Protein 1V9Y (pdb70)

CATH classification: 3.30.450.20

Nearest PDB structures (foldseek):
  1v9y-assembly1_B  TM=1.007E+00  e=3.246E-20  Escherichia coli K-12
  1vb6-assembly1_A  TM=1.004E+00  e=1.257E-19  Escherichia coli K-12
  1vb6-assembly1_B  TM=1.004E+00  e=3.165E-19  Escherichia coli K-12
  9bkv-assembly1_A  TM=9.616E-01  e=5.369E-18  Escherichia coli
  9ce0-assembly1_B  TM=9.751E-01  e=7.121E-17  Escherichia coli

Sequence (206 aa):
GIFFPALEQNMMGAVLINENDEVMFFNPAAEKLWGYKREEVIGNNIDMLIPRDLRPAHPEYIRHNRERELQLEKKDGSKIWTRFALSKVSAEGKVYYLALVRDGIFFPALEQNMMGAVLINENDEVMFFNPAAEKLWGYKREEVIGNNIDMLIPRDLRPAHPEYIRHNRERELQLEKKDGSKIWTRFALSKVSAEGKVYYLALVRD

B-factor: mean 23.41, std 14.02, range [4.69, 98.41]

Structure (mmCIF, N/CA/C/O backbone):
data_1V9Y
#
_entry.id   1V9Y
#
_cell.length_a   44.740
_cell.length_b   69.780
_cell.length_c   82.540
_cell.angle_alpha   90.00
_cell.angle_beta   90.00
_cell.angle_gamma   90.00
#
_symmetry.space_group_name_H-M   'P 21 21 21'
#
loop_
_entity.id
_entity.type
_entity.pdbx_description
1 polymer 'Heme pas sensor protein'
2 non-polymer 'PROTOPORPHYRIN IX CONTAINING FE'
3 water water
#
loop_
_atom_site.group_PDB
_atom_site.id
_atom_site.type_symbol
_atom_site.label_atom_id
_atom_site.label_alt_id
_atom_site.label_comp_id
_atom_site.label_asym_id
_atom_site.label_entity_id
_atom_site.label_seq_id
_atom_site.pdbx_PDB_ins_code
_atom_site.Cartn_x
_atom_site.Cartn_y
_atom_site.Cartn_z
_atom_site.occupancy
_atom_site.B_iso_or_equiv
_atom_site.auth_seq_id
_atom_site.auth_comp_id
_atom_site.auth_asym_id
_atom_site.auth_atom_id
_atom_site.pdbx_PDB_model_num
ATOM 1 N N . GLY A 1 40 ? 11.611 9.413 -9.716 1.00 50.26 20 GLY A N 1
ATOM 2 C CA . GLY A 1 40 ? 12.377 8.619 -10.675 1.00 28.98 20 GLY A CA 1
ATOM 3 C C . GLY A 1 40 ? 12.979 7.334 -10.136 1.00 25.84 20 GLY A C 1
ATOM 4 O O . GLY A 1 40 ? 13.877 6.741 -10.785 1.00 27.30 20 GLY A O 1
ATOM 5 N N . ILE A 1 41 ? 12.517 6.867 -8.940 1.00 20.54 21 ILE A N 1
ATOM 6 C CA . ILE A 1 41 ? 13.145 5.686 -8.386 1.00 18.05 21 ILE A CA 1
ATOM 7 C C . ILE A 1 41 ? 12.314 4.423 -8.547 1.00 14.49 21 ILE A C 1
ATOM 8 O O . ILE A 1 41 ? 12.796 3.308 -8.308 1.00 16.78 21 ILE A O 1
ATOM 13 N N . PHE A 1 42 ? 11.037 4.582 -8.980 1.00 15.49 22 PHE A N 1
ATOM 14 C CA . PHE A 1 42 ? 10.166 3.403 -9.125 1.00 14.54 22 PHE A CA 1
ATOM 15 C C . PHE A 1 42 ? 10.658 2.485 -10.236 1.00 14.26 22 PHE A C 1
ATOM 16 O O . PHE A 1 42 ? 10.660 1.238 -10.061 1.00 14.76 22 PHE A O 1
ATOM 24 N N . PHE A 1 43 ? 11.052 3.033 -11.381 1.00 14.25 23 PHE A N 1
ATOM 25 C CA . PHE A 1 43 ? 11.553 2.137 -12.445 1.00 13.09 23 PHE A CA 1
ATOM 26 C C . PHE A 1 43 ? 12.825 1.463 -11.978 1.00 12.43 23 PHE A C 1
ATOM 27 O O . PHE A 1 43 ? 12.895 0.235 -12.084 1.00 12.79 23 PHE A O 1
ATOM 35 N N . PRO A 1 44 ? 13.852 2.136 -11.492 1.00 14.16 24 PRO A N 1
ATOM 36 C CA . PRO A 1 44 ? 15.046 1.410 -11.024 1.00 13.98 24 PRO A CA 1
ATOM 37 C C . PRO A 1 44 ? 14.719 0.382 -9.978 1.00 12.34 24 PRO A C 1
ATOM 38 O O . PRO A 1 44 ? 15.359 -0.687 -9.996 1.00 13.89 24 PRO A O 1
ATOM 42 N N . ALA A 1 45 ? 13.769 0.610 -9.070 1.00 13.72 25 ALA A N 1
ATOM 43 C CA . ALA A 1 45 ? 13.479 -0.350 -8.016 1.00 12.98 25 ALA A CA 1
ATOM 44 C C . ALA A 1 45 ? 12.924 -1.660 -8.583 1.00 13.08 25 ALA A C 1
ATOM 45 O O . ALA A 1 45 ? 13.128 -2.708 -7.941 1.00 15.24 25 ALA A O 1
ATOM 47 N N . LEU A 1 46 ? 12.209 -1.595 -9.699 1.00 13.05 26 LEU A N 1
ATOM 48 C CA . LEU A 1 46 ? 11.754 -2.811 -10.361 1.00 12.38 26 LEU A CA 1
ATOM 49 C C . LEU A 1 46 ? 12.791 -3.355 -11.333 1.00 12.91 26 LEU A C 1
ATOM 50 O O . LEU A 1 46 ? 13.019 -4.592 -11.379 1.00 14.26 26 LEU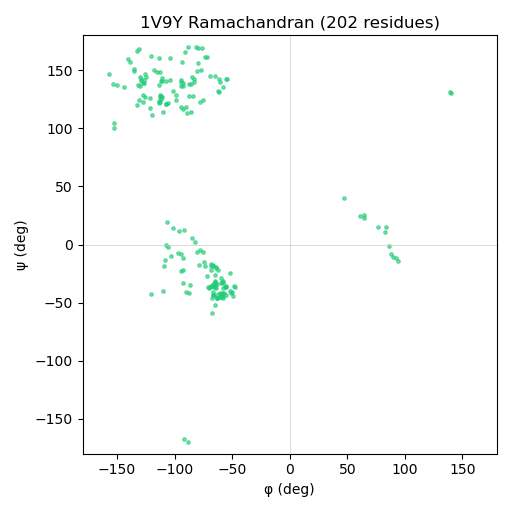 A O 1
ATOM 55 N N . GLU A 1 47 ? 13.443 -2.490 -12.091 1.00 12.49 27 GLU A N 1
ATOM 56 C CA . GLU A 1 47 ? 14.474 -2.924 -13.059 1.00 12.59 27 GLU A CA 1
ATOM 57 C C . GLU A 1 47 ? 15.602 -3.706 -12.384 1.00 13.13 27 GLU A C 1
ATOM 58 O O . GLU A 1 47 ? 16.087 -4.709 -12.928 1.00 15.34 27 GLU A O 1
ATOM 64 N N . GLN A 1 48 ? 16.039 -3.213 -11.220 1.00 12.68 28 GLN A N 1
ATOM 65 C CA . GLN A 1 48 ? 17.162 -3.789 -10.509 1.00 13.28 28 GLN A CA 1
ATOM 66 C C . GLN A 1 48 ? 16.717 -4.766 -9.437 1.00 13.19 28 GLN A C 1
ATOM 67 O O . GLN A 1 48 ? 17.549 -5.207 -8.608 1.00 16.10 28 GLN A O 1
ATOM 73 N N . ASN A 1 49 ? 15.415 -5.118 -9.478 1.00 12.75 29 ASN A N 1
ATOM 74 C CA . ASN A 1 49 ? 14.918 -6.027 -8.420 1.00 12.92 29 ASN A CA 1
ATOM 75 C C . ASN A 1 49 ? 15.559 -7.394 -8.479 1.00 13.55 29 ASN A C 1
ATOM 76 O O . ASN A 1 49 ? 15.799 -7.939 -9.560 1.00 13.81 29 ASN A O 1
ATOM 81 N N . MET A 1 50 ? 15.798 -8.021 -7.316 1.00 13.97 30 MET A N 1
ATOM 82 C CA . MET A 1 50 ? 16.294 -9.394 -7.345 1.00 14.75 30 MET A CA 1
ATOM 83 C C . MET A 1 50 ? 15.158 -10.358 -7.745 1.00 14.23 30 MET A C 1
ATOM 84 O O . MET A 1 50 ? 15.464 -11.470 -8.195 1.00 16.31 30 MET A O 1
ATOM 89 N N . MET A 1 51 ? 13.881 -9.955 -7.638 1.00 13.70 31 MET A N 1
ATOM 90 C CA . MET A 1 51 ? 12.811 -10.793 -8.158 1.00 13.56 31 MET A CA 1
ATOM 91 C C . MET A 1 51 ? 12.601 -10.525 -9.640 1.00 13.45 31 MET A C 1
ATOM 92 O O . MET A 1 51 ? 12.693 -9.394 -10.102 1.00 12.71 31 MET A O 1
ATOM 97 N N . GLY A 1 52 ? 12.270 -11.587 -10.368 1.00 12.08 32 GLY A N 1
ATOM 98 C CA . GLY A 1 52 ? 11.766 -11.426 -11.729 1.00 12.50 32 GLY A CA 1
ATOM 99 C C . GLY A 1 52 ? 10.526 -10.561 -11.725 1.00 11.89 32 GLY A C 1
ATOM 100 O O . GLY A 1 52 ? 9.666 -10.770 -10.844 1.00 14.38 32 GLY A O 1
ATOM 101 N N . ALA A 1 53 ? 10.393 -9.606 -12.644 1.00 11.78 33 ALA A N 1
ATOM 102 C CA . ALA A 1 53 ? 9.197 -8.770 -12.719 1.00 12.34 33 ALA A CA 1
ATOM 103 C C . ALA A 1 53 ? 8.675 -8.834 -14.145 1.00 12.84 33 ALA A C 1
ATOM 104 O O . ALA A 1 53 ? 9.466 -8.555 -15.097 1.00 13.06 33 ALA A O 1
ATOM 106 N N . VAL A 1 54 ? 7.400 -9.132 -14.286 1.00 11.57 34 VAL A N 1
ATOM 107 C CA . VAL A 1 54 ? 6.719 -9.226 -15.582 1.00 12.00 34 VAL A CA 1
ATOM 108 C C . VAL A 1 54 ? 5.428 -8.453 -15.484 1.00 12.11 34 VAL A C 1
ATOM 109 O O . VAL A 1 54 ? 4.573 -8.758 -14.646 1.00 13.60 34 VAL A O 1
ATOM 113 N N . LEU A 1 55 ? 5.284 -7.439 -16.325 1.00 12.30 35 LEU A N 1
ATOM 114 C CA . LEU A 1 55 ? 4.047 -6.636 -16.352 1.00 12.60 35 LEU A CA 1
ATOM 115 C C . LEU A 1 55 ? 3.309 -6.919 -17.657 1.00 11.91 35 LEU A C 1
ATOM 116 O O . LEU A 1 55 ? 3.944 -6.785 -18.719 1.00 13.56 35 LEU A O 1
ATOM 121 N N . ILE A 1 56 ? 2.047 -7.285 -17.583 1.00 12.46 36 ILE A N 1
ATOM 122 C CA . ILE A 1 56 ? 1.275 -7.431 -18.810 1.00 12.78 36 ILE A CA 1
ATOM 123 C C . ILE A 1 56 ? 0.199 -6.344 -18.850 1.00 13.69 36 ILE A C 1
ATOM 124 O O . ILE A 1 56 ? -0.326 -5.923 -17.793 1.00 13.45 36 ILE A O 1
ATOM 129 N N . ASN A 1 57 ? -0.108 -5.924 -20.072 1.00 13.28 37 ASN A N 1
ATOM 130 C CA . ASN A 1 57 ? -1.099 -4.868 -20.282 1.00 14.48 37 ASN A CA 1
ATOM 131 C C . ASN A 1 57 ? -2.516 -5.439 -20.411 1.00 13.61 37 ASN A C 1
ATOM 132 O O . ASN A 1 57 ? -2.741 -6.651 -20.159 1.00 14.23 37 ASN A O 1
ATOM 137 N N . GLU A 1 58 ? -3.465 -4.595 -20.808 1.00 14.60 38 GLU A N 1
ATOM 138 C CA . GLU A 1 58 ? -4.878 -4.972 -20.877 1.00 15.13 38 GLU A CA 1
ATOM 139 C C . GLU A 1 58 ? -5.130 -6.016 -21.945 1.00 15.43 38 GLU A C 1
ATOM 140 O O . GLU A 1 58 ? -6.205 -6.676 -21.898 1.00 17.70 38 GLU A O 1
ATOM 146 N N . ASN A 1 59 ? -4.234 -6.201 -22.891 1.00 14.93 39 ASN A N 1
ATOM 147 C CA . ASN A 1 59 ? -4.411 -7.235 -23.948 1.00 15.69 39 ASN A CA 1
ATOM 148 C C . ASN A 1 59 ? -3.472 -8.404 -23.703 1.00 14.13 39 ASN A C 1
ATOM 149 O O . ASN A 1 59 ? -3.196 -9.182 -24.616 1.00 16.12 39 ASN A O 1
ATOM 154 N N . ASP A 1 60 ? -2.984 -8.525 -22.476 1.00 13.40 40 ASP A N 1
ATOM 155 C CA . ASP A 1 60 ? -2.118 -9.633 -22.051 1.00 14.17 40 ASP A CA 1
ATOM 156 C C . ASP A 1 60 ? -0.779 -9.635 -22.773 1.00 13.06 40 ASP A C 1
ATOM 157 O O . ASP A 1 60 ? -0.151 -10.668 -22.868 1.00 16.32 40 ASP A O 1
ATOM 162 N N . GLU A 1 61 ? -0.326 -8.470 -23.245 1.00 14.13 41 GLU A N 1
ATOM 163 C CA . GLU A 1 61 ? 0.988 -8.349 -23.871 1.00 14.76 41 GLU A CA 1
ATOM 164 C C . GLU A 1 61 ? 2.014 -7.905 -22.829 1.00 12.88 41 GLU A C 1
ATOM 165 O O . GLU A 1 61 ? 1.723 -7.074 -21.934 1.00 14.80 41 GLU A O 1
ATOM 171 N N . VAL A 1 62 ? 3.220 -8.461 -22.935 1.00 13.57 42 VAL A N 1
ATOM 172 C CA . VAL A 1 62 ? 4.252 -8.100 -21.939 1.00 13.44 42 VAL A CA 1
ATOM 173 C C . VAL A 1 62 ? 4.807 -6.706 -22.229 1.00 13.04 42 VAL A C 1
ATOM 174 O O . VAL A 1 62 ? 5.284 -6.432 -23.340 1.00 14.56 42 VAL A O 1
ATOM 178 N N . MET A 1 63 ? 4.734 -5.832 -21.217 1.00 12.51 43 MET A N 1
ATOM 179 C CA . MET A 1 63 ? 5.127 -4.447 -21.395 1.00 13.43 43 MET A CA 1
ATOM 180 C C . MET A 1 63 ? 6.428 -4.182 -20.644 1.00 13.71 43 MET A C 1
ATOM 181 O O . MET A 1 63 ? 7.116 -3.186 -20.942 1.00 14.04 43 MET A O 1
ATOM 186 N N . PHE A 1 64 ? 6.770 -5.042 -19.689 1.00 12.73 44 PHE A N 1
ATOM 187 C CA . PHE A 1 64 ? 8.002 -4.856 -18.904 1.00 12.45 44 PHE A CA 1
ATOM 188 C C . PHE A 1 64 ? 8.499 -6.246 -18.489 1.00 12.07 44 PHE A C 1
ATOM 189 O O . PHE A 1 64 ? 7.671 -7.093 -18.092 1.00 12.88 44 PHE A O 1
ATOM 197 N N . PHE A 1 65 ? 9.796 -6.516 -18.579 1.00 12.05 45 PHE A N 1
ATOM 198 C CA . PHE A 1 65 ? 10.380 -7.837 -18.323 1.00 11.59 45 PHE A CA 1
ATOM 199 C C . PHE A 1 65 ? 11.804 -7.589 -17.859 1.00 12.59 45 PHE A C 1
ATOM 200 O O . PHE A 1 65 ? 12.627 -7.185 -18.689 1.00 14.13 45 PHE A O 1
ATOM 208 N N . ASN A 1 66 ? 12.122 -7.719 -16.558 1.00 11.81 46 ASN A N 1
ATOM 209 C CA . ASN A 1 66 ? 13.400 -7.216 -16.066 1.00 11.84 46 ASN A CA 1
ATOM 210 C C . ASN A 1 66 ? 14.520 -8.255 -16.180 1.00 11.70 46 ASN A C 1
ATOM 211 O O . ASN A 1 66 ? 14.269 -9.414 -16.584 1.00 12.66 46 ASN A O 1
ATOM 216 N N . PRO A 1 67 ? 15.782 -7.867 -15.952 1.00 12.55 47 PRO A N 1
ATOM 217 C CA . PRO A 1 67 ? 16.860 -8.868 -16.072 1.00 13.09 47 PRO A CA 1
ATOM 218 C C . PRO A 1 67 ? 16.700 -10.068 -15.162 1.00 13.15 47 PRO A C 1
ATOM 219 O O . PRO A 1 67 ? 17.114 -11.166 -15.567 1.00 13.91 47 PRO A O 1
ATOM 223 N N . ALA A 1 68 ? 16.092 -9.941 -13.964 1.00 12.30 48 ALA A N 1
ATOM 224 C CA . ALA A 1 68 ? 15.899 -11.157 -13.166 1.00 13.57 48 ALA A CA 1
ATOM 225 C C . ALA A 1 68 ? 14.944 -12.097 -13.896 1.00 12.93 48 ALA A C 1
ATOM 226 O O . ALA A 1 68 ? 15.114 -13.326 -13.834 1.00 14.17 48 ALA A O 1
ATOM 228 N N . ALA A 1 69 ? 13.934 -11.557 -14.583 1.00 11.79 49 ALA A N 1
ATOM 229 C CA . ALA A 1 69 ? 12.998 -12.403 -15.339 1.00 11.94 49 ALA A CA 1
ATOM 230 C C . ALA A 1 69 ? 13.697 -13.064 -16.518 1.00 11.44 49 ALA A C 1
ATOM 231 O O . ALA A 1 69 ? 13.411 -14.228 -16.858 1.00 13.43 49 ALA A O 1
ATOM 233 N N . GLU A 1 70 ? 14.632 -12.349 -17.145 1.00 13.03 50 GLU A N 1
ATOM 234 C CA . GLU A 1 70 ? 15.408 -12.951 -18.240 1.00 13.22 50 GLU A CA 1
ATOM 235 C C . GLU A 1 70 ? 16.135 -14.198 -17.699 1.00 13.24 50 GLU A C 1
ATOM 236 O O . GLU A 1 70 ? 16.198 -15.234 -18.392 1.00 16.25 50 GLU A O 1
ATOM 242 N N . LYS A 1 71 ? 16.699 -14.101 -16.499 1.00 14.08 51 LYS A N 1
ATOM 243 C CA . LYS A 1 71 ? 17.444 -15.264 -15.983 1.00 15.16 51 LYS A CA 1
ATOM 244 C C . LYS A 1 71 ? 16.527 -16.429 -15.612 1.00 14.15 51 LYS A C 1
ATOM 245 O O . LYS A 1 71 ? 16.865 -17.598 -15.824 1.00 16.39 51 LYS A O 1
ATOM 251 N N . LEU A 1 72 ? 15.368 -16.126 -15.061 1.00 13.64 52 LEU A N 1
ATOM 252 C CA . LEU A 1 72 ? 14.415 -17.189 -14.698 1.00 14.34 52 LEU A CA 1
ATOM 253 C C . LEU A 1 72 ? 13.888 -17.904 -15.937 1.00 13.73 52 LEU A C 1
ATOM 254 O O . LEU A 1 72 ? 13.792 -19.161 -15.952 1.00 16.07 52 LEU A O 1
ATOM 259 N N . TRP A 1 73 ? 13.529 -17.191 -16.995 1.00 14.38 53 TRP A N 1
ATOM 260 C CA . TRP A 1 73 ? 12.863 -17.839 -18.136 1.00 14.13 53 TRP A CA 1
ATOM 261 C C . TRP A 1 73 ? 13.836 -18.241 -19.238 1.00 15.30 53 TRP A C 1
ATOM 262 O O . TRP A 1 73 ? 13.471 -19.119 -20.054 1.00 16.71 53 TRP A O 1
ATOM 273 N N . GLY A 1 74 ? 15.004 -17.616 -19.330 1.00 14.93 54 GLY A N 1
ATOM 274 C CA . GLY A 1 74 ? 15.907 -17.933 -20.453 1.00 16.51 54 GLY A CA 1
ATOM 275 C C . GLY A 1 74 ? 15.581 -17.187 -21.725 1.00 14.61 54 GLY A C 1
ATOM 276 O O . GLY A 1 74 ? 16.128 -17.536 -22.778 1.00 18.11 54 GLY A O 1
ATOM 277 N N . TYR A 1 75 ? 14.700 -16.188 -21.651 1.00 15.09 55 TYR A N 1
ATOM 278 C CA . TYR A 1 75 ? 14.461 -15.271 -22.766 1.00 15.38 55 TYR A CA 1
ATOM 279 C C . TYR A 1 75 ? 15.135 -13.933 -22.505 1.00 15.66 55 TYR A C 1
ATOM 280 O O . TYR A 1 75 ? 15.125 -13.492 -21.334 1.00 16.50 55 TYR A O 1
ATOM 289 N N . LYS A 1 76 ? 15.722 -13.287 -23.504 1.00 15.03 56 LYS A N 1
ATOM 290 C CA . LYS A 1 76 ? 16.103 -11.891 -23.337 1.00 14.70 56 LYS A CA 1
ATOM 291 C C . LYS A 1 76 ? 14.843 -11.056 -23.463 1.00 13.51 56 LYS A C 1
ATOM 292 O O . LYS A 1 76 ? 13.892 -11.444 -24.154 1.00 13.83 56 LYS A O 1
ATOM 298 N N . ARG A 1 77 ? 14.797 -9.907 -22.787 1.00 14.42 57 ARG A N 1
ATOM 299 C CA . ARG A 1 77 ? 13.550 -9.128 -22.781 1.00 12.89 57 ARG A CA 1
ATOM 300 C C . ARG A 1 77 ? 13.119 -8.742 -24.185 1.00 13.49 57 ARG A C 1
ATOM 301 O O . ARG A 1 77 ? 11.913 -8.620 -24.445 1.00 13.80 57 ARG A O 1
ATOM 309 N N . GLU A 1 78 ? 14.032 -8.504 -25.115 1.00 13.20 58 GLU A N 1
ATOM 310 C CA . GLU A 1 78 ? 13.700 -8.124 -26.494 1.00 14.74 58 GLU A CA 1
ATOM 311 C C . GLU A 1 78 ? 12.866 -9.218 -27.158 1.00 14.66 58 GLU A C 1
ATOM 312 O O . GLU A 1 78 ? 12.090 -8.913 -28.060 1.00 14.89 58 GLU A O 1
ATOM 318 N N . GLU A 1 79 ? 13.020 -10.485 -26.764 1.00 13.28 59 GLU A N 1
ATOM 319 C CA . GLU A 1 79 ? 12.196 -11.566 -27.330 1.00 14.07 59 GLU A CA 1
ATOM 320 C C . GLU A 1 79 ? 10.785 -11.560 -26.805 1.00 13.89 59 GLU A C 1
ATOM 321 O O . GLU A 1 79 ? 9.924 -12.259 -27.335 1.00 16.98 59 GLU A O 1
ATOM 327 N N . VAL A 1 80 ? 10.513 -10.835 -25.710 1.00 13.27 60 VAL A N 1
ATOM 328 C CA . VAL A 1 80 ? 9.269 -10.949 -24.950 1.00 12.77 60 VAL A CA 1
ATOM 329 C C . VAL A 1 80 ? 8.398 -9.715 -25.103 1.00 12.64 60 VAL A C 1
ATOM 330 O O . VAL A 1 80 ? 7.171 -9.828 -25.233 1.00 13.27 60 VAL A O 1
ATOM 334 N N . ILE A 1 81 ? 9.018 -8.525 -25.105 1.00 12.72 61 ILE A N 1
ATOM 335 C CA . ILE A 1 81 ? 8.215 -7.283 -25.025 1.00 12.77 61 ILE A CA 1
ATOM 336 C C . ILE A 1 81 ? 7.277 -7.181 -26.223 1.00 12.93 61 ILE A C 1
ATOM 337 O O . ILE A 1 81 ? 7.673 -7.338 -27.403 1.00 14.03 61 ILE A O 1
ATOM 342 N N . GLY A 1 82 ? 6.008 -6.897 -25.955 1.00 13.61 62 GLY A N 1
ATOM 343 C CA . GLY A 1 82 ? 5.030 -6.675 -27.007 1.00 15.06 62 GLY A CA 1
ATOM 344 C C . GLY A 1 82 ? 4.346 -7.958 -27.415 1.00 14.77 62 GLY A C 1
ATOM 345 O O . GLY A 1 82 ? 3.372 -7.894 -28.199 1.00 16.44 62 GLY A O 1
ATOM 346 N N . ASN A 1 83 ? 4.815 -9.137 -26.979 1.00 14.19 63 ASN A N 1
ATOM 347 C CA . ASN A 1 83 ? 4.191 -10.403 -27.310 1.00 13.29 63 ASN A CA 1
ATOM 348 C C . ASN A 1 83 ? 3.202 -10.811 -26.231 1.00 13.37 63 ASN A C 1
ATOM 349 O O . ASN A 1 83 ? 3.280 -10.411 -25.061 1.00 13.68 63 ASN A O 1
ATOM 354 N N . ASN A 1 84 ? 2.267 -11.653 -26.613 1.00 15.34 64 ASN A N 1
ATOM 355 C CA . ASN A 1 84 ? 1.277 -12.224 -25.727 1.00 14.70 64 ASN A CA 1
ATOM 356 C C . ASN A 1 84 ? 1.964 -13.052 -24.646 1.00 15.02 64 ASN A C 1
ATOM 357 O O . ASN A 1 84 ? 2.948 -13.737 -24.918 1.00 17.48 64 ASN A O 1
ATOM 362 N N . ILE A 1 85 ? 1.401 -12.982 -23.431 1.00 14.91 65 ILE A N 1
ATOM 363 C CA . ILE A 1 85 ? 1.888 -13.737 -22.270 1.00 13.54 65 ILE A CA 1
ATOM 364 C C . ILE A 1 85 ? 2.047 -15.231 -22.536 1.00 14.90 65 ILE A C 1
ATOM 365 O O . ILE A 1 85 ? 2.843 -15.884 -21.824 1.00 14.85 65 ILE A O 1
ATOM 370 N N . ASP A 1 86 ? 1.301 -15.756 -23.510 1.00 15.55 66 ASP A N 1
ATOM 371 C CA . ASP A 1 86 ? 1.362 -17.193 -23.811 1.00 16.03 66 ASP A CA 1
ATOM 372 C C . ASP A 1 86 ? 2.785 -17.699 -23.925 1.00 15.40 66 ASP A C 1
ATOM 373 O O . ASP A 1 86 ? 3.064 -18.859 -23.497 1.00 15.00 66 ASP A O 1
ATOM 378 N N . MET A 1 87 ? 3.721 -16.911 -24.472 1.00 15.20 67 MET A N 1
ATOM 379 C CA . MET A 1 87 ? 5.083 -17.453 -24.659 1.00 15.17 67 MET A CA 1
ATOM 380 C C . MET A 1 87 ? 5.798 -17.697 -23.325 1.00 14.03 67 MET A C 1
ATOM 381 O O . MET A 1 87 ? 6.778 -18.440 -23.336 1.00 17.21 67 MET A O 1
ATOM 386 N N . LEU A 1 88 ? 5.314 -17.120 -22.229 1.00 12.65 68 LEU A N 1
ATOM 387 C CA . LEU A 1 88 ? 5.871 -17.319 -20.901 1.00 12.72 68 LEU A CA 1
ATOM 388 C C . LEU A 1 88 ? 5.196 -18.427 -20.088 1.00 12.12 68 LEU A C 1
ATOM 389 O O . LEU A 1 88 ? 5.660 -18.769 -18.992 1.00 14.61 68 LEU A O 1
ATOM 394 N N . ILE A 1 89 ? 4.105 -18.955 -20.585 1.00 13.78 69 ILE A N 1
ATOM 395 C CA . ILE A 1 89 ? 3.272 -19.926 -19.905 1.00 14.87 69 ILE A CA 1
ATOM 396 C C . ILE A 1 89 ? 3.764 -21.327 -20.320 1.00 13.99 69 ILE A C 1
ATOM 397 O O . ILE A 1 89 ? 4.053 -21.529 -21.514 1.00 15.47 69 ILE A O 1
ATOM 402 N N . PRO A 1 90 ? 3.883 -22.250 -19.390 1.00 15.03 70 PRO A N 1
ATOM 403 C CA . PRO A 1 90 ? 4.309 -23.622 -19.805 1.00 15.59 70 PRO A CA 1
ATOM 404 C C . PRO A 1 90 ? 3.386 -24.147 -20.905 1.00 15.76 70 PRO A C 1
ATOM 405 O O . PRO A 1 90 ? 2.177 -23.825 -20.885 1.00 15.94 70 PRO A O 1
ATOM 409 N N . ARG A 1 91 ? 3.954 -24.862 -21.865 1.00 16.12 71 ARG A N 1
ATOM 410 C CA . ARG A 1 91 ? 3.144 -25.348 -22.980 1.00 16.39 71 ARG A CA 1
ATOM 411 C C . ARG A 1 91 ? 1.873 -26.061 -22.509 1.00 17.18 71 ARG A C 1
ATOM 412 O O . ARG A 1 91 ? 0.766 -25.892 -23.050 1.00 18.81 71 ARG A O 1
ATOM 420 N N . ASP A 1 92 ? 1.975 -26.867 -21.449 1.00 16.06 72 ASP A N 1
ATOM 421 C CA . ASP A 1 92 ? 0.803 -27.629 -20.994 1.00 17.30 72 ASP A CA 1
ATOM 422 C C . ASP A 1 92 ? -0.195 -26.793 -20.209 1.00 16.75 72 ASP A C 1
ATOM 423 O O . ASP A 1 92 ? -1.273 -27.340 -19.889 1.00 19.31 72 ASP A O 1
ATOM 428 N N . LEU A 1 93 ? 0.076 -25.528 -19.912 1.00 16.42 73 LEU A N 1
ATOM 429 C CA . LEU A 1 93 ? -0.933 -24.669 -19.293 1.00 17.72 73 LEU A CA 1
ATOM 430 C C . LEU A 1 93 ? -1.475 -23.641 -20.285 1.00 16.64 73 LEU A C 1
ATOM 431 O O . LEU A 1 93 ? -2.335 -22.821 -19.931 1.00 17.40 73 LEU A O 1
ATOM 436 N N . ARG A 1 94 ? -0.984 -23.635 -21.520 1.00 18.79 74 ARG A N 1
ATOM 437 C CA . ARG A 1 94 ? -1.489 -22.643 -22.481 1.00 20.33 74 ARG A CA 1
ATOM 438 C C . ARG A 1 94 ? -2.965 -22.846 -22.760 1.00 17.15 74 ARG A C 1
ATOM 439 O O . ARG A 1 94 ? -3.634 -21.793 -22.951 1.00 20.43 74 ARG A O 1
ATOM 447 N N . PRO A 1 95 ? -3.557 -24.031 -22.778 1.00 19.01 75 PRO A N 1
ATOM 448 C CA . PRO A 1 95 ? -5.022 -24.102 -22.893 1.00 21.10 75 PRO A CA 1
ATOM 449 C C . PRO A 1 95 ? -5.774 -23.424 -21.762 1.00 19.02 75 PRO A C 1
ATOM 450 O O . PRO A 1 95 ? -6.719 -22.660 -22.013 1.00 22.71 75 PRO A O 1
ATOM 454 N N . ALA A 1 96 ? -5.412 -23.604 -20.503 1.00 18.13 76 ALA A N 1
ATOM 455 C CA . ALA A 1 96 ? -6.189 -23.145 -19.355 1.00 18.35 76 ALA A CA 1
ATOM 456 C C . ALA A 1 96 ? -5.877 -21.699 -18.954 1.00 17.00 76 ALA A C 1
ATOM 457 O O . ALA A 1 96 ? -6.783 -20.975 -18.484 1.00 17.18 76 ALA A O 1
ATOM 459 N N . HIS A 1 97 ? -4.605 -21.286 -19.103 1.00 14.38 77 HIS A N 1
ATOM 460 C CA . HIS A 1 97 ? -4.250 -19.997 -18.502 1.00 14.40 77 HIS A CA 1
ATOM 461 C C . HIS A 1 97 ? -5.062 -18.813 -19.014 1.00 13.80 77 HIS A C 1
ATOM 462 O O . HIS A 1 97 ? -5.460 -17.971 -18.177 1.00 14.72 77 HIS A O 1
ATOM 469 N N . PRO A 1 98 ? -5.354 -18.691 -20.292 1.00 15.56 78 PRO A N 1
ATOM 470 C CA . PRO A 1 98 ? -6.169 -17.551 -20.735 1.00 15.40 78 PRO A CA 1
ATOM 471 C C . PRO A 1 98 ? -7.526 -17.487 -20.046 1.00 16.06 78 PRO A C 1
ATOM 472 O O . PRO A 1 98 ? -8.013 -16.354 -19.791 1.00 17.46 78 PRO A O 1
ATOM 476 N N . GLU A 1 99 ? -8.163 -18.617 -19.784 1.00 17.06 79 GLU A N 1
ATOM 477 C CA . GLU A 1 99 ? -9.452 -18.565 -19.096 1.00 17.44 79 GLU A CA 1
ATOM 478 C C . GLU A 1 99 ? -9.301 -18.021 -17.673 1.00 15.91 79 GLU A C 1
ATOM 479 O O . GLU A 1 99 ? -10.211 -17.332 -17.151 1.00 15.50 79 GLU A O 1
ATOM 485 N N . TYR A 1 100 ? -8.168 -18.315 -17.048 1.00 15.85 80 TYR A N 1
ATOM 486 C CA . TYR A 1 100 ? -7.938 -17.814 -15.684 1.00 14.15 80 TYR A CA 1
ATOM 487 C C . TYR A 1 100 ? -7.780 -16.316 -15.707 1.00 13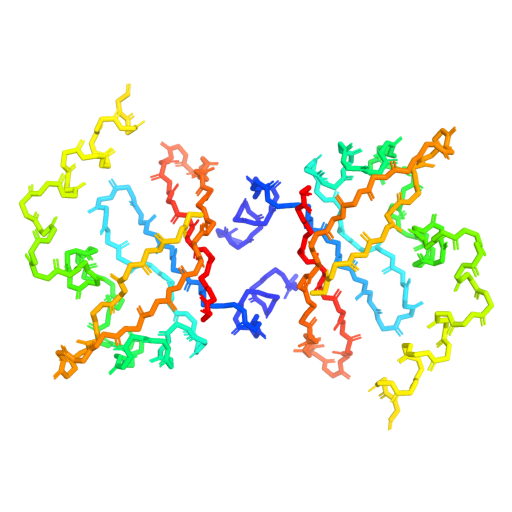.80 80 TYR A C 1
ATOM 488 O O . TYR A 1 100 ? -8.370 -15.577 -14.883 1.00 15.07 80 TYR A O 1
ATOM 497 N N . ILE A 1 101 ? -6.978 -15.788 -16.641 1.00 14.01 81 ILE A N 1
ATOM 498 C CA . ILE A 1 101 ? -6.837 -14.331 -16.706 1.00 14.35 81 ILE A CA 1
ATOM 499 C C . ILE A 1 101 ? -8.171 -13.707 -17.051 1.00 14.46 81 ILE A C 1
ATOM 500 O O . ILE A 1 101 ? -8.568 -12.699 -16.426 1.00 16.36 81 ILE A O 1
ATOM 505 N N . ARG A 1 102 ? -8.864 -14.259 -18.047 1.00 15.63 82 ARG A N 1
ATOM 506 C CA . ARG A 1 102 ? -10.140 -13.647 -18.476 1.00 15.58 82 ARG A CA 1
ATOM 507 C C . ARG A 1 102 ? -11.121 -13.570 -17.326 1.00 16.11 82 ARG A C 1
ATOM 508 O O . ARG A 1 102 ? -11.769 -12.553 -17.093 1.00 17.43 82 ARG A O 1
ATOM 516 N N . HIS A 1 103 ? -11.229 -14.642 -16.559 1.00 15.92 83 HIS A N 1
ATOM 517 C CA . HIS A 1 103 ? -12.132 -14.709 -15.421 1.00 15.87 83 HIS A CA 1
ATOM 518 C C . HIS A 1 103 ? -11.798 -13.629 -14.394 1.00 17.23 83 HIS A C 1
ATOM 519 O O . HIS A 1 103 ? -12.670 -12.944 -13.842 1.00 18.11 83 HIS A O 1
ATOM 526 N N . ASN A 1 104 ? -10.513 -13.450 -14.078 1.00 15.20 84 ASN A N 1
ATOM 527 C CA . ASN A 1 104 ? -10.140 -12.418 -13.112 1.00 16.55 84 ASN A CA 1
ATOM 528 C C . ASN A 1 104 ? -10.394 -11.049 -13.687 1.00 17.94 84 ASN A C 1
ATOM 529 O O . ASN A 1 104 ? -10.824 -10.156 -12.903 1.00 21.54 84 ASN A O 1
ATOM 534 N N . ARG A 1 105 ? -10.196 -10.847 -14.990 1.00 18.09 85 ARG A N 1
ATOM 535 C CA . ARG A 1 105 ? -10.464 -9.500 -15.595 1.00 20.08 85 ARG A CA 1
ATOM 536 C C . ARG A 1 105 ? -11.942 -9.174 -15.505 1.00 21.33 85 ARG A C 1
ATOM 537 O O . ARG A 1 105 ? -12.402 -8.062 -15.310 1.00 26.01 85 ARG A O 1
ATOM 545 N N . GLU A 1 106 ? -12.800 -10.188 -15.642 1.00 24.00 86 GLU A N 1
ATOM 546 C CA . GLU A 1 106 ? -14.239 -9.991 -15.518 1.00 30.70 86 GLU A CA 1
ATOM 547 C C . GLU A 1 106 ? -14.572 -9.917 -14.017 1.00 36.44 86 GLU A C 1
ATOM 548 O O . GLU A 1 106 ? -15.690 -9.461 -13.762 1.00 49.39 86 GLU A O 1
ATOM 554 N N . ARG A 1 117 ? 2.403 -18.273 -4.583 1.00 30.09 97 ARG A N 1
ATOM 555 C CA . ARG A 1 117 ? 2.022 -19.557 -5.201 1.00 22.74 97 ARG A CA 1
ATOM 556 C C . ARG A 1 117 ? 3.240 -20.317 -5.721 1.00 18.39 97 ARG A C 1
ATOM 557 O O . ARG A 1 117 ? 4.052 -19.706 -6.430 1.00 20.77 97 ARG A O 1
ATOM 559 N N . GLU A 1 118 ? 3.386 -21.614 -5.418 1.00 18.07 98 GLU A N 1
ATOM 560 C CA . GLU A 1 118 ? 4.506 -22.382 -5.925 1.00 17.23 98 GLU A CA 1
ATOM 561 C C . GLU A 1 118 ? 4.152 -22.909 -7.309 1.00 18.99 98 GLU A C 1
ATOM 562 O O . GLU A 1 118 ? 3.240 -23.714 -7.404 1.00 19.96 98 GLU A O 1
ATOM 568 N N . LEU A 1 119 ? 4.834 -22.463 -8.344 1.00 14.65 99 LEU A N 1
ATOM 569 C CA . LEU A 1 119 ? 4.521 -22.786 -9.719 1.00 13.81 99 LEU A CA 1
ATOM 570 C C . LEU A 1 119 ? 5.749 -23.292 -10.477 1.00 13.48 99 LEU A C 1
ATOM 571 O O . LEU A 1 119 ? 6.865 -22.784 -10.271 1.00 15.17 99 LEU A O 1
ATOM 576 N N . GLN A 1 120 ? 5.492 -24.277 -11.357 1.00 14.39 100 GLN A N 1
ATOM 577 C CA . GLN A 1 120 ? 6.619 -24.802 -12.150 1.00 13.46 100 GLN A CA 1
ATOM 578 C C . GLN A 1 120 ? 6.737 -24.009 -13.445 1.00 14.63 100 GLN A C 1
ATOM 579 O O . GLN A 1 120 ? 5.829 -23.984 -14.292 1.00 18.02 100 GLN A O 1
ATOM 585 N N . LEU A 1 121 ? 7.873 -23.350 -13.621 1.00 14.00 101 LEU A N 1
ATOM 586 C CA . LEU A 1 121 ? 8.139 -22.501 -14.800 1.00 13.79 101 LEU A CA 1
ATOM 587 C C . LEU A 1 121 ? 8.871 -23.323 -15.850 1.00 15.64 101 LEU A C 1
ATOM 588 O O . LEU A 1 121 ? 9.770 -24.129 -15.513 1.00 15.87 101 LEU A O 1
ATOM 593 N N . GLU A 1 122 ? 8.500 -23.132 -17.117 1.00 14.38 102 GLU A N 1
ATOM 594 C CA . GLU A 1 122 ? 9.160 -23.796 -18.222 1.00 15.23 102 GLU A CA 1
ATOM 595 C C . GLU A 1 122 ? 9.993 -22.756 -18.959 1.00 15.20 102 GLU A C 1
ATOM 596 O O . GLU A 1 122 ? 9.482 -21.763 -19.453 1.00 16.35 102 GLU A O 1
ATOM 602 N N . LYS A 1 123 ? 11.298 -22.979 -19.046 1.00 15.33 103 LYS A N 1
ATOM 603 C CA . LYS A 1 123 ? 12.227 -22.070 -19.702 1.00 15.38 103 LYS A CA 1
ATOM 604 C C . LYS A 1 123 ? 12.137 -22.172 -21.200 1.00 16.49 103 LYS A C 1
ATOM 605 O O . LYS A 1 123 ? 11.539 -23.084 -21.784 1.00 19.38 103 LYS A O 1
ATOM 611 N N . LYS A 1 124 ? 12.795 -21.212 -21.891 1.00 17.03 104 LYS A N 1
ATOM 612 C CA . LYS A 1 124 ? 12.926 -21.171 -23.318 1.00 16.66 104 LYS A CA 1
ATOM 613 C C . LYS A 1 124 ? 13.397 -22.554 -23.807 1.00 20.09 104 LYS A C 1
ATOM 614 O O . LYS A 1 124 ? 12.857 -23.077 -24.799 1.00 22.35 104 LYS A O 1
ATOM 620 N N . ASP A 1 125 ? 14.378 -23.176 -23.153 1.00 20.66 105 ASP A N 1
ATOM 621 C CA . ASP A 1 125 ? 14.943 -24.420 -23.672 1.00 24.29 105 ASP A CA 1
ATOM 622 C C . ASP A 1 125 ? 14.141 -25.639 -23.247 1.00 20.67 105 ASP A C 1
ATOM 623 O O . ASP A 1 125 ? 14.612 -26.745 -23.554 1.00 28.31 105 ASP A O 1
ATOM 628 N N . GLY A 1 126 ? 13.018 -25.442 -22.592 1.00 21.92 106 GLY A N 1
ATOM 629 C CA . GLY A 1 126 ? 12.163 -26.576 -22.232 1.00 22.88 106 GLY A CA 1
ATOM 630 C C . GLY A 1 126 ? 12.445 -27.143 -20.853 1.00 22.14 106 GLY A C 1
ATOM 631 O O . GLY A 1 126 ? 11.666 -27.972 -20.338 1.00 24.59 106 GLY A O 1
ATOM 632 N N . SER A 1 127 ? 13.530 -26.765 -20.195 1.00 23.01 107 SER A N 1
ATOM 633 C CA . SER A 1 127 ? 13.805 -27.237 -18.842 1.00 19.99 107 SER A CA 1
ATOM 634 C C . SER A 1 127 ? 12.851 -26.520 -17.896 1.00 18.39 107 SER A C 1
ATOM 635 O O . SER A 1 127 ? 12.270 -25.486 -18.246 1.00 19.54 107 SER A O 1
ATOM 638 N N . LYS A 1 128 ? 12.687 -27.089 -16.704 1.00 18.93 108 LYS A N 1
ATOM 639 C CA . LYS A 1 128 ? 11.740 -26.551 -15.747 1.00 17.83 108 LYS A CA 1
ATOM 640 C C . LYS A 1 128 ? 12.386 -26.260 -14.403 1.00 17.23 108 LYS A C 1
ATOM 641 O O . LYS A 1 128 ? 13.296 -26.991 -14.016 1.00 22.23 108 LYS A O 1
ATOM 647 N N . ILE A 1 129 ? 11.857 -25.211 -13.773 1.00 18.90 109 ILE A N 1
ATOM 648 C CA . ILE A 1 129 ? 12.300 -24.891 -12.397 1.00 16.72 109 ILE A CA 1
ATOM 649 C C . ILE A 1 129 ? 11.084 -24.583 -11.556 1.00 15.36 109 ILE A C 1
ATOM 650 O O . ILE A 1 129 ? 10.090 -24.070 -12.088 1.00 19.25 109 ILE A O 1
ATOM 655 N N . TRP A 1 130 ? 11.137 -24.869 -10.246 1.00 14.75 110 TRP A N 1
ATOM 656 C CA . TRP A 1 130 ? 10.088 -24.407 -9.360 1.00 15.27 110 TRP A CA 1
ATOM 657 C C . TRP A 1 130 ? 10.337 -22.963 -8.919 1.00 14.96 110 TRP A C 1
ATOM 658 O O . TRP A 1 130 ? 11.488 -22.580 -8.670 1.00 17.05 110 TRP A O 1
ATOM 669 N N . THR A 1 131 ? 9.242 -22.198 -8.872 1.00 14.38 111 THR A N 1
ATOM 670 C CA . THR A 1 131 ? 9.279 -20.785 -8.485 1.00 13.37 111 THR A CA 1
ATOM 671 C C . THR A 1 131 ? 8.202 -20.473 -7.464 1.00 13.12 111 THR A C 1
ATOM 672 O O . THR A 1 131 ? 7.269 -21.252 -7.252 1.00 16.09 111 THR A O 1
ATOM 676 N N . ARG A 1 132 ? 8.315 -19.312 -6.837 1.00 14.91 112 ARG A N 1
ATOM 677 C CA . ARG A 1 132 ? 7.262 -18.680 -6.068 1.00 16.47 112 ARG A CA 1
ATOM 678 C C . ARG A 1 132 ? 6.819 -17.419 -6.827 1.00 14.34 112 ARG A C 1
ATOM 679 O O . ARG A 1 132 ? 7.657 -16.578 -7.188 1.00 16.20 112 ARG A O 1
ATOM 687 N N . PHE A 1 133 ? 5.509 -17.330 -7.037 1.00 15.42 113 PHE A N 1
ATOM 688 C CA . PHE A 1 133 ? 4.944 -16.206 -7.760 1.00 19.70 113 PHE A CA 1
ATOM 689 C C . PHE A 1 133 ? 4.076 -15.353 -6.830 1.00 20.22 113 PHE A C 1
ATOM 690 O O . PHE A 1 133 ? 3.255 -15.949 -6.116 1.00 29.16 113 PHE A O 1
ATOM 698 N N . ALA A 1 134 ? 4.245 -14.070 -6.984 1.00 20.88 114 ALA A N 1
ATOM 699 C CA . ALA A 1 134 ? 3.381 -13.142 -6.274 1.00 20.37 114 ALA A CA 1
ATOM 700 C C . ALA A 1 134 ? 2.724 -12.328 -7.397 1.00 19.15 114 ALA A C 1
ATOM 701 O O . ALA A 1 134 ? 3.432 -11.726 -8.191 1.00 29.24 114 ALA A O 1
ATOM 703 N N . LEU A 1 135 ? 1.426 -12.250 -7.449 1.00 13.89 115 LEU A N 1
ATOM 704 C CA . LEU A 1 135 ? 0.718 -11.461 -8.440 1.00 13.32 115 LEU A CA 1
ATOM 705 C C . LEU A 1 135 ? 0.007 -10.276 -7.837 1.00 13.62 115 LEU A C 1
ATOM 706 O O . LEU A 1 135 ? -0.569 -10.399 -6.765 1.00 16.84 115 LEU A O 1
ATOM 711 N N . SER A 1 136 ? 0.042 -9.150 -8.544 1.00 11.79 116 SER A N 1
ATOM 712 C CA . SER A 1 136 ? -0.757 -8.000 -8.172 1.00 11.90 116 SER A CA 1
ATOM 713 C C . SER A 1 136 ? -1.518 -7.494 -9.377 1.00 10.77 116 SER A C 1
ATOM 714 O O . SER A 1 136 ? -0.930 -7.383 -10.463 1.00 13.20 116 SER A O 1
ATOM 717 N N . LYS A 1 137 ? -2.787 -7.179 -9.177 1.00 13.34 117 LYS A N 1
ATOM 718 C CA . LYS A 1 137 ? -3.605 -6.488 -10.175 1.00 12.73 117 LYS A CA 1
ATOM 719 C C . LYS A 1 137 ? -3.360 -5.004 -10.050 1.00 14.15 117 LYS A C 1
ATOM 720 O O . LYS A 1 137 ? -3.463 -4.434 -8.955 1.00 20.69 117 LYS A O 1
ATOM 726 N N . VAL A 1 138 ? -3.034 -4.336 -11.161 1.00 12.69 118 VAL A N 1
ATOM 727 C CA . VAL A 1 138 ? -2.664 -2.924 -11.134 1.00 13.75 118 VAL A CA 1
ATOM 728 C C . VAL A 1 138 ? -3.651 -2.157 -11.986 1.00 14.68 118 VAL A C 1
ATOM 729 O O . VAL A 1 138 ? -3.655 -2.340 -13.227 1.00 16.58 118 VAL A O 1
ATOM 733 N N . SER A 1 139 ? -4.473 -1.341 -11.344 1.00 13.72 119 SER A N 1
ATOM 734 C CA . SER A 1 139 ? -5.469 -0.569 -12.099 1.00 14.52 119 SER A CA 1
ATOM 735 C C . SER A 1 139 ? -4.848 0.767 -12.383 1.00 14.96 119 SER A C 1
ATOM 736 O O . SER A 1 139 ? -4.498 1.543 -11.502 1.00 24.59 119 SER A O 1
ATOM 739 N N . ALA A 1 140 ? -4.648 1.136 -13.670 1.00 15.05 120 ALA A N 1
ATOM 740 C CA . ALA A 1 140 ? -4.075 2.443 -13.991 1.00 16.04 120 ALA A CA 1
ATOM 741 C C . ALA A 1 140 ? -4.491 2.821 -15.416 1.00 16.49 120 ALA A C 1
ATOM 742 O O . ALA A 1 140 ? -4.644 1.946 -16.242 1.00 17.02 120 ALA A O 1
ATOM 744 N N . GLU A 1 141 ? -4.682 4.096 -15.678 1.00 15.35 121 GLU A N 1
ATOM 745 C CA . GLU A 1 141 ? -4.943 4.627 -16.995 1.00 16.42 121 GLU A CA 1
ATOM 746 C C . GLU A 1 141 ? -6.268 4.092 -17.522 1.00 17.21 121 GLU A C 1
ATOM 747 O O . GLU A 1 141 ? -6.518 4.081 -18.712 1.00 19.52 121 GLU A O 1
ATOM 753 N N . GLY A 1 142 ? -7.155 3.662 -16.631 1.00 19.59 122 GLY A N 1
ATOM 754 C CA . GLY A 1 142 ? -8.470 3.105 -16.976 1.00 19.67 122 GLY A CA 1
ATOM 755 C C . GLY A 1 142 ? -8.330 1.667 -17.488 1.00 17.57 122 GLY A C 1
ATOM 756 O O . GLY A 1 142 ? -9.305 1.148 -18.046 1.00 20.77 122 GLY A O 1
ATOM 757 N N . LYS A 1 143 ? -7.156 1.065 -17.250 1.00 15.28 123 LYS A N 1
ATOM 758 C CA . LYS A 1 143 ? -6.852 -0.285 -17.717 1.00 16.38 123 LYS A CA 1
ATOM 759 C C . LYS A 1 143 ? -6.537 -1.207 -16.557 1.00 14.60 123 LYS A C 1
ATOM 760 O O . L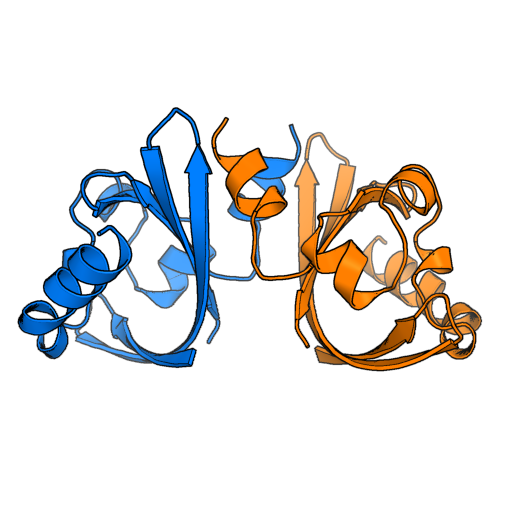YS A 1 143 ? -6.233 -0.745 -15.446 1.00 15.29 123 LYS A O 1
ATOM 766 N N . VAL A 1 144 ? -6.597 -2.509 -16.802 1.00 14.29 124 VAL A N 1
ATOM 767 C CA . VAL A 1 144 ? -6.170 -3.512 -15.815 1.00 14.21 124 VAL A CA 1
ATOM 768 C C . VAL A 1 144 ? -4.895 -4.170 -16.307 1.00 12.73 124 VAL A C 1
ATOM 769 O O . VAL A 1 144 ? -4.887 -4.828 -17.358 1.00 14.24 124 VAL A O 1
ATOM 773 N N . TYR A 1 145 ? -3.780 -3.958 -15.579 1.00 12.77 125 TYR A N 1
ATOM 774 C CA . TYR A 1 145 ? -2.500 -4.589 -15.789 1.00 12.18 125 TYR A CA 1
ATOM 775 C C . TYR A 1 145 ? -2.289 -5.659 -14.733 1.00 11.90 125 TYR A C 1
ATOM 776 O O . TYR A 1 145 ? -2.952 -5.583 -13.686 1.00 13.02 125 TYR A O 1
ATOM 785 N N . TYR A 1 146 ? -1.376 -6.605 -14.997 1.00 12.03 126 TYR A N 1
ATOM 786 C CA . TYR A 1 146 ? -0.950 -7.486 -13.887 1.00 12.00 126 TYR A CA 1
ATOM 787 C C . TYR A 1 146 ? 0.572 -7.441 -13.781 1.00 11.16 126 TYR A C 1
ATOM 788 O O . TYR A 1 146 ? 1.244 -7.444 -14.802 1.00 13.16 126 TYR A O 1
ATOM 797 N N . LEU A 1 147 ? 1.062 -7.443 -12.549 1.00 11.53 127 LEU A N 1
ATOM 798 C CA . LEU A 1 147 ? 2.481 -7.578 -12.289 1.00 10.38 127 LEU A CA 1
ATOM 799 C C . LEU A 1 147 ? 2.753 -8.896 -11.575 1.00 10.65 127 LEU A C 1
ATOM 800 O O . LEU A 1 147 ? 2.220 -9.085 -10.468 1.00 12.23 127 LEU A O 1
ATOM 805 N N . ALA A 1 148 ? 3.607 -9.718 -12.135 1.00 11.81 128 ALA A N 1
ATOM 806 C CA . ALA A 1 148 ? 4.095 -10.915 -11.462 1.00 11.82 128 ALA A CA 1
ATOM 807 C C . ALA A 1 148 ? 5.494 -10.625 -10.912 1.00 11.50 128 ALA A C 1
ATOM 808 O O . ALA A 1 148 ? 6.337 -10.115 -11.660 1.00 12.77 128 ALA A O 1
ATOM 810 N N . LEU A 1 149 ? 5.695 -10.978 -9.649 1.00 11.64 129 LEU A N 1
ATOM 811 C CA . LEU A 1 149 ? 7.011 -10.921 -9.030 1.00 11.44 129 LEU A CA 1
ATOM 812 C C . LEU A 1 149 ? 7.410 -12.369 -8.731 1.00 12.25 129 LEU A C 1
ATOM 813 O O . LEU A 1 149 ? 6.645 -13.079 -8.032 1.00 14.26 129 LEU A O 1
ATOM 818 N N . VAL A 1 150 ? 8.525 -12.820 -9.263 1.00 13.33 130 VAL A N 1
ATOM 819 C CA . VAL A 1 150 ? 8.850 -14.253 -9.319 1.00 12.37 13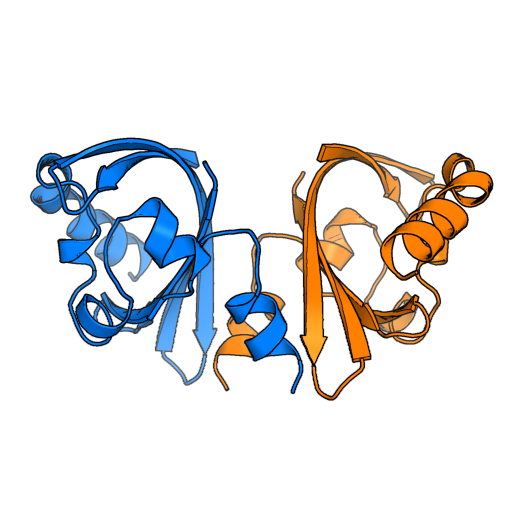0 VAL A CA 1
ATOM 820 C C . VAL A 1 150 ? 10.224 -14.518 -8.733 1.00 12.39 130 VAL A C 1
ATOM 821 O O . VAL A 1 150 ? 11.184 -13.765 -8.957 1.00 14.96 130 VAL A O 1
ATOM 825 N N . ARG A 1 151 ? 10.318 -15.609 -7.975 1.00 14.43 131 ARG A N 1
ATOM 826 C CA . ARG A 1 151 ? 11.652 -15.973 -7.494 1.00 15.43 131 ARG A CA 1
ATOM 827 C C . ARG A 1 151 ? 11.811 -17.473 -7.611 1.00 15.53 131 ARG A C 1
ATOM 828 O O . ARG A 1 151 ? 10.889 -18.248 -7.649 1.00 15.23 131 ARG A O 1
ATOM 836 N N . ASP A 1 152 ? 13.065 -17.889 -7.668 1.00 18.54 132 ASP A N 1
ATOM 837 C CA . ASP A 1 152 ? 13.399 -19.315 -7.594 1.00 25.76 132 ASP A CA 1
ATOM 838 C C . ASP A 1 152 ? 13.003 -19.923 -6.234 1.00 31.80 132 ASP A C 1
ATOM 839 O O . ASP A 1 152 ? 12.414 -21.084 -6.270 1.00 24.73 132 ASP A O 1
ATOM 844 N N . GLY B 1 40 ? 5.375 6.854 -14.570 1.00 34.80 20 GLY B N 1
ATOM 845 C CA . GLY B 1 40 ? 4.553 6.008 -15.472 1.00 25.94 20 GLY B CA 1
ATOM 846 C C . GLY B 1 40 ? 4.011 4.818 -14.709 1.00 21.24 20 GLY B C 1
ATOM 847 O O . GLY B 1 40 ? 3.707 4.983 -13.521 1.00 34.81 20 GLY B O 1
ATOM 848 N N . ILE B 1 41 ? 3.929 3.634 -15.354 1.00 18.39 21 ILE B N 1
ATOM 849 C CA . ILE B 1 41 ? 3.295 2.477 -14.764 1.00 15.96 21 ILE B CA 1
ATOM 850 C C . ILE B 1 41 ? 4.047 1.929 -13.545 1.00 13.94 21 ILE B C 1
ATOM 851 O O . ILE B 1 41 ? 3.474 1.137 -12.779 1.00 15.98 21 ILE B O 1
ATOM 856 N N . PHE B 1 42 ? 5.315 2.301 -13.366 1.00 14.33 22 PHE B N 1
ATOM 857 C CA . PHE B 1 42 ? 6.148 1.696 -12.314 1.00 12.86 22 PHE B CA 1
ATOM 858 C C . PHE B 1 42 ? 5.726 2.151 -10.930 1.00 13.10 22 PHE B C 1
ATOM 859 O O . PHE B 1 42 ? 5.919 1.379 -9.982 1.00 16.85 22 PHE B O 1
ATOM 867 N N . PHE B 1 43 ? 5.136 3.356 -10.804 1.00 13.92 23 PHE B N 1
ATOM 868 C CA . PHE B 1 43 ? 4.584 3.809 -9.520 1.00 13.69 23 PHE B CA 1
ATOM 869 C C . PHE B 1 43 ? 3.381 2.937 -9.170 1.00 12.04 23 PHE B C 1
ATOM 870 O O . PHE B 1 43 ? 3.400 2.330 -8.093 1.00 12.38 23 PHE B O 1
ATOM 878 N N . PRO B 1 44 ? 2.318 2.842 -9.960 1.00 14.05 24 PRO B N 1
ATOM 879 C CA . PRO B 1 44 ? 1.177 1.976 -9.596 1.00 13.85 24 PRO B CA 1
ATOM 880 C C . PRO B 1 44 ? 1.601 0.544 -9.350 1.00 12.27 24 PRO B C 1
ATOM 881 O O . PRO B 1 44 ? 1.008 -0.097 -8.456 1.00 13.80 24 PRO B O 1
ATOM 885 N N . ALA B 1 45 ? 2.575 -0.003 -10.084 1.00 12.06 25 ALA B N 1
ATOM 886 C CA . ALA B 1 45 ? 2.997 -1.398 -9.877 1.00 13.80 25 ALA B CA 1
ATOM 887 C C . ALA B 1 45 ? 3.501 -1.663 -8.467 1.00 13.34 25 ALA B C 1
ATOM 888 O O . ALA B 1 45 ? 3.313 -2.770 -7.922 1.00 14.27 25 ALA B O 1
ATOM 890 N N . LEU B 1 46 ? 4.136 -0.691 -7.836 1.00 11.58 26 LEU B N 1
ATOM 891 C CA . LEU B 1 46 ? 4.569 -0.797 -6.430 1.00 12.31 26 LEU B CA 1
ATOM 892 C C . LEU B 1 46 ? 3.500 -0.297 -5.457 1.00 12.00 26 LEU B C 1
ATOM 893 O O . LEU B 1 46 ? 3.300 -0.903 -4.416 1.00 13.17 26 LEU B O 1
ATOM 898 N N . GLU B 1 47 ? 2.817 0.823 -5.794 1.00 12.80 27 GLU B N 1
ATOM 899 C CA . GLU B 1 47 ? 1.820 1.374 -4.892 1.00 12.76 27 GLU B CA 1
ATOM 900 C C . GLU B 1 47 ? 0.715 0.352 -4.631 1.00 13.36 27 GLU B C 1
ATOM 901 O O . GLU B 1 47 ? 0.293 0.226 -3.466 1.00 15.66 27 GLU B O 1
ATOM 907 N N . GLN B 1 48 ? 0.264 -0.307 -5.699 1.00 13.50 28 GLN B N 1
ATOM 908 C CA . GLN B 1 48 ? -0.851 -1.251 -5.594 1.00 14.15 28 GLN B CA 1
ATOM 909 C C . GLN B 1 48 ? -0.358 -2.672 -5.339 1.00 12.95 28 GLN B C 1
ATOM 910 O O . GLN B 1 48 ? -1.139 -3.618 -5.430 1.00 15.85 28 GLN B O 1
ATOM 916 N N . ASN B 1 49 ? 0.911 -2.853 -5.000 1.00 12.85 29 ASN B N 1
ATOM 917 C CA . ASN B 1 49 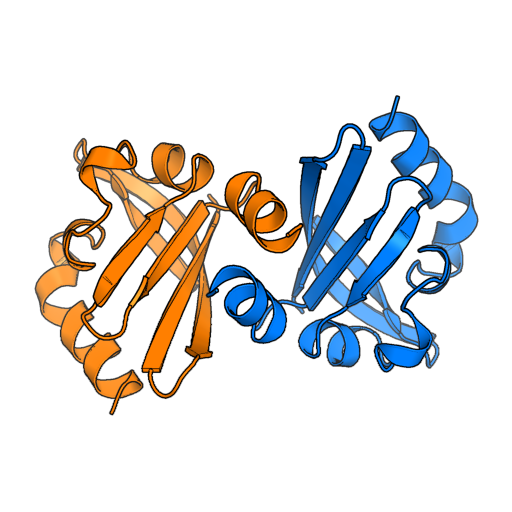? 1.392 -4.216 -4.862 1.00 12.90 29 ASN B CA 1
ATOM 918 C C . ASN B 1 49 ? 0.785 -4.899 -3.659 1.00 12.97 29 ASN B C 1
ATOM 919 O O . ASN B 1 49 ? 0.556 -4.264 -2.618 1.00 13.95 29 ASN B O 1
ATOM 924 N N . MET B 1 50 ? 0.523 -6.221 -3.792 1.00 13.18 30 MET B N 1
ATOM 925 C CA . MET B 1 50 ? 0.067 -6.959 -2.622 1.00 13.71 30 MET B CA 1
ATOM 926 C C . MET B 1 50 ? 1.149 -7.109 -1.561 1.00 13.93 30 MET B C 1
ATOM 927 O O . MET B 1 50 ? 0.833 -7.360 -0.378 1.00 17.25 30 MET B O 1
ATOM 932 N N . MET B 1 51 ? 2.415 -6.998 -1.949 1.00 12.95 31 MET B N 1
ATOM 933 C CA . MET B 1 51 ? 3.521 -7.008 -0.976 1.00 12.86 31 MET B CA 1
ATOM 934 C C . MET B 1 51 ? 3.713 -5.621 -0.402 1.00 11.62 31 MET B C 1
ATOM 935 O O . MET B 1 51 ? 3.611 -4.617 -1.126 1.00 14.00 31 MET B O 1
ATOM 940 N N . GLY B 1 52 ? 4.031 -5.561 0.883 1.00 11.53 32 GLY B N 1
ATOM 941 C CA . GLY B 1 52 ? 4.502 -4.288 1.468 1.00 12.83 32 GLY B CA 1
ATOM 942 C C . GLY B 1 52 ? 5.781 -3.883 0.726 1.00 12.01 32 GLY B C 1
ATOM 943 O O . GLY B 1 52 ? 6.657 -4.703 0.422 1.00 13.22 32 GLY B O 1
ATOM 944 N N . ALA B 1 53 ? 5.885 -2.600 0.462 1.00 12.01 33 ALA B N 1
ATOM 945 C CA . ALA B 1 53 ? 7.056 -2.067 -0.247 1.00 12.61 33 ALA B CA 1
ATOM 946 C C . ALA B 1 53 ? 7.580 -0.852 0.532 1.00 13.24 33 ALA B C 1
ATOM 947 O O . ALA B 1 53 ? 6.818 0.105 0.782 1.00 13.76 33 ALA B O 1
ATOM 949 N N . VAL B 1 54 ? 8.856 -0.906 0.902 1.00 12.92 34 VAL B N 1
ATOM 950 C CA . VAL B 1 54 ? 9.506 0.177 1.635 1.00 12.77 34 VAL B CA 1
ATOM 951 C C . VAL B 1 54 ? 10.790 0.577 0.912 1.00 12.09 34 VAL B C 1
ATOM 952 O O . VAL B 1 54 ? 11.628 -0.292 0.677 1.00 14.46 34 VAL B O 1
ATOM 956 N N . LEU B 1 55 ? 10.919 1.846 0.535 1.00 12.89 35 LEU B N 1
ATOM 957 C CA . LEU B 1 55 ? 12.100 2.325 -0.146 1.00 12.76 35 LEU B CA 1
ATOM 958 C C . LEU B 1 55 ? 12.851 3.298 0.771 1.00 12.09 35 LEU B C 1
ATOM 959 O O . LEU B 1 55 ? 12.164 4.228 1.240 1.00 13.94 35 LEU B O 1
ATOM 964 N N . ILE B 1 56 ? 14.133 3.074 0.990 1.00 12.72 36 ILE B N 1
ATOM 965 C CA . ILE B 1 56 ? 14.920 4.059 1.752 1.00 14.24 36 ILE B CA 1
ATOM 966 C C . ILE B 1 56 ? 15.996 4.652 0.835 1.00 14.42 36 ILE B C 1
ATOM 967 O O . ILE B 1 56 ? 16.506 3.938 -0.043 1.00 14.62 36 ILE B O 1
ATOM 972 N N . ASN B 1 57 ? 16.314 5.917 1.110 1.00 13.02 37 ASN B N 1
ATOM 973 C CA . ASN B 1 57 ? 17.297 6.618 0.293 1.00 14.99 37 ASN B CA 1
ATOM 974 C C . ASN B 1 57 ? 18.700 6.466 0.881 1.00 15.12 37 ASN B C 1
ATOM 975 O O . ASN B 1 57 ? 18.860 5.661 1.803 1.00 15.32 37 ASN B O 1
ATOM 980 N N . GLU B 1 58 ? 19.657 7.244 0.399 1.00 17.08 38 GLU B N 1
ATOM 981 C CA . GLU B 1 58 ? 21.052 7.104 0.755 1.00 18.47 38 GLU B CA 1
ATOM 982 C C . GLU B 1 58 ? 21.285 7.484 2.219 1.00 18.67 38 GLU B C 1
ATOM 983 O O . GLU B 1 58 ? 22.322 7.120 2.793 1.00 22.24 38 GLU B O 1
ATOM 989 N N . ASN B 1 59 ? 20.327 8.209 2.791 1.00 17.19 39 ASN B N 1
ATOM 990 C CA . ASN B 1 59 ? 20.418 8.625 4.194 1.00 18.71 39 ASN B CA 1
ATOM 991 C C . ASN B 1 59 ? 19.563 7.761 5.107 1.00 14.34 39 ASN B C 1
ATOM 992 O O . ASN B 1 59 ? 19.326 8.120 6.267 1.00 17.48 39 ASN B O 1
ATOM 997 N N . ASP B 1 60 ? 19.117 6.628 4.591 1.00 15.06 40 ASP B N 1
ATOM 998 C CA . ASP B 1 60 ? 18.242 5.721 5.282 1.00 15.24 40 ASP B CA 1
ATOM 999 C C . ASP B 1 60 ? 16.892 6.327 5.658 1.00 14.95 40 ASP B C 1
ATOM 1000 O O . ASP B 1 60 ? 16.218 5.847 6.570 1.00 16.09 40 ASP B O 1
ATOM 1005 N N . GLU B 1 61 ? 16.492 7.354 4.904 1.00 15.23 41 GLU B N 1
ATOM 1006 C CA . GLU B 1 61 ? 15.185 7.944 5.109 1.00 14.97 41 GLU B CA 1
ATOM 1007 C C . GLU B 1 61 ? 14.133 7.217 4.289 1.00 13.62 41 GLU B C 1
ATOM 1008 O O . GLU B 1 61 ? 14.403 6.903 3.130 1.00 14.44 41 GLU B O 1
ATOM 1014 N N . VAL B 1 62 ? 12.954 6.981 4.887 1.00 13.39 42 VAL B N 1
ATOM 1015 C CA . VAL B 1 62 ? 11.923 6.266 4.091 1.00 14.11 42 VAL B CA 1
ATOM 1016 C C . VAL B 1 62 ? 11.272 7.218 3.103 1.00 13.65 42 VAL B C 1
ATOM 1017 O O . VAL B 1 62 ? 10.705 8.272 3.457 1.00 15.84 42 VAL B O 1
ATOM 1021 N N . MET B 1 63 ? 11.356 6.851 1.820 1.00 13.59 43 MET B N 1
ATOM 1022 C CA . MET B 1 63 ? 10.860 7.708 0.766 1.00 15.36 43 MET B CA 1
ATOM 1023 C C . MET B 1 63 ? 9.584 7.140 0.162 1.00 16.94 43 MET B C 1
ATOM 1024 O O . MET B 1 63 ? 8.885 7.887 -0.565 1.00 17.39 43 MET B O 1
ATOM 1029 N N . PHE B 1 64 ? 9.245 5.880 0.432 1.00 12.88 44 PHE B N 1
ATOM 1030 C CA . PHE B 1 64 ? 8.025 5.304 -0.133 1.00 12.83 44 PHE B CA 1
ATOM 1031 C C . PHE B 1 64 ? 7.563 4.195 0.805 1.00 12.88 44 PHE B C 1
ATOM 1032 O O . PHE B 1 64 ? 8.402 3.408 1.274 1.00 12.86 44 PHE B O 1
ATOM 1040 N N . PHE B 1 65 ? 6.267 4.109 1.067 1.00 12.89 45 PHE B N 1
ATOM 1041 C CA . PHE B 1 65 ? 5.738 3.155 2.061 1.00 12.85 45 PHE B CA 1
ATOM 1042 C C . PHE B 1 65 ? 4.317 2.861 1.602 1.00 12.24 45 PHE B C 1
ATOM 1043 O O . PHE B 1 65 ? 3.471 3.745 1.836 1.00 13.95 45 PHE B O 1
ATOM 1051 N N . ASN B 1 66 ? 4.068 1.735 0.935 1.00 12.09 46 ASN B N 1
ATOM 1052 C CA . ASN B 1 66 ? 2.763 1.551 0.271 1.00 12.48 46 ASN B CA 1
ATOM 1053 C C . ASN B 1 66 ? 1.666 1.084 1.219 1.00 12.71 46 ASN B C 1
ATOM 1054 O O . ASN B 1 66 ? 1.946 0.776 2.392 1.00 12.91 46 ASN B O 1
ATOM 1059 N N . PRO B 1 67 ? 0.397 1.061 0.811 1.00 13.47 47 PRO B N 1
ATOM 1060 C CA . PRO B 1 67 ? -0.683 0.625 1.698 1.00 12.58 47 PRO B CA 1
ATOM 1061 C C . PRO B 1 67 ? -0.506 -0.793 2.230 1.00 12.51 47 PRO B C 1
ATOM 1062 O O . PRO B 1 67 ? -0.866 -1.076 3.384 1.00 14.58 47 PRO B O 1
ATOM 1066 N N . ALA B 1 68 ? 0.088 -1.723 1.483 1.00 13.03 48 ALA B N 1
ATOM 1067 C CA . ALA B 1 68 ? 0.363 -3.050 2.047 1.00 12.46 48 ALA B CA 1
ATOM 1068 C C . ALA B 1 68 ? 1.352 -2.946 3.205 1.00 12.83 48 ALA B C 1
ATOM 1069 O O . ALA B 1 68 ? 1.209 -3.665 4.222 1.00 13.78 48 ALA B O 1
ATOM 1071 N N . ALA B 1 69 ? 2.348 -2.066 3.133 1.00 11.81 49 ALA B N 1
ATOM 1072 C CA . ALA B 1 69 ? 3.252 -1.881 4.260 1.00 11.35 49 ALA B CA 1
ATOM 1073 C C . ALA B 1 69 ? 2.542 -1.221 5.439 1.00 12.13 49 ALA B C 1
ATOM 1074 O O . ALA B 1 69 ? 2.833 -1.568 6.598 1.00 13.42 49 ALA B O 1
ATOM 1076 N N . GLU B 1 70 ? 1.637 -0.289 5.210 1.00 12.61 50 GLU B N 1
ATOM 1077 C CA . GLU B 1 70 ? 0.847 0.268 6.301 1.00 13.07 50 GLU B CA 1
ATOM 1078 C C . GLU B 1 70 ? 0.114 -0.803 7.103 1.00 13.71 50 GLU B C 1
ATOM 1079 O O . GLU B 1 70 ? 0.061 -0.764 8.332 1.00 16.42 50 GLU B O 1
ATOM 1085 N N . LYS B 1 71 ? -0.486 -1.765 6.371 1.00 14.33 51 LYS B N 1
ATOM 1086 C CA . LYS B 1 71 ? -1.201 -2.859 7.032 1.00 15.48 51 LYS B CA 1
ATOM 1087 C C . LYS B 1 71 ? -0.233 -3.757 7.800 1.00 15.57 51 LYS B C 1
ATOM 1088 O O . LYS B 1 71 ? -0.520 -4.209 8.914 1.00 18.58 51 LYS B O 1
ATOM 1094 N N . LEU B 1 72 ? 0.942 -4.071 7.243 1.00 14.65 52 LEU B N 1
ATOM 1095 C CA . LEU B 1 72 ? 1.890 -4.930 7.955 1.00 13.06 52 LEU B CA 1
ATOM 1096 C C . LEU B 1 72 ? 2.395 -4.311 9.271 1.00 12.80 52 LEU B C 1
ATOM 1097 O O . LEU B 1 72 ? 2.436 -4.980 10.286 1.00 16.58 52 LEU B O 1
ATOM 1102 N N . TRP B 1 73 ? 2.782 -3.030 9.220 1.00 13.07 53 TRP B N 1
ATOM 1103 C CA . TRP B 1 73 ? 3.401 -2.416 10.396 1.00 13.21 53 TRP B CA 1
ATOM 1104 C C . TRP B 1 73 ? 2.382 -1.720 11.275 1.00 14.37 53 TRP B C 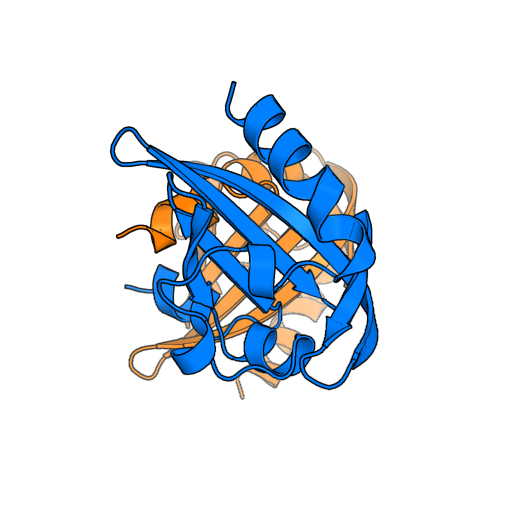1
ATOM 1105 O O . TRP B 1 73 ? 2.712 -1.514 12.461 1.00 16.64 53 TRP B O 1
ATOM 1116 N N . GLY B 1 74 ? 1.201 -1.314 10.795 1.00 15.51 54 GLY B N 1
ATOM 1117 C CA . GLY B 1 74 ? 0.298 -0.556 11.650 1.00 16.35 54 GLY B CA 1
ATOM 1118 C C . GLY B 1 74 ? 0.631 0.943 11.676 1.00 17.04 54 GLY B C 1
ATOM 1119 O O . GLY B 1 74 ? 0.118 1.636 12.572 1.00 18.78 54 GLY B O 1
ATOM 1120 N N . TYR B 1 75 ? 1.440 1.457 10.758 1.00 15.04 55 TYR B N 1
ATOM 1121 C CA . TYR B 1 75 ? 1.704 2.865 10.626 1.00 14.87 55 TYR B CA 1
ATOM 1122 C C . TYR B 1 75 ? 1.004 3.404 9.361 1.00 14.78 55 TYR B C 1
ATOM 1123 O O . TYR B 1 75 ? 1.002 2.696 8.347 1.00 16.87 55 TYR B O 1
ATOM 1132 N N . LYS B 1 76 ? 0.448 4.582 9.406 1.00 17.47 56 LYS B N 1
ATOM 1133 C CA . LYS B 1 76 ? 0.038 5.233 8.145 1.00 19.06 56 LYS B CA 1
ATOM 1134 C C . LYS B 1 76 ? 1.253 5.851 7.488 1.00 15.42 56 LYS B C 1
ATOM 1135 O O . LYS B 1 76 ? 2.234 6.168 8.187 1.00 16.16 56 LYS B O 1
ATOM 1141 N N . ARG B 1 77 ? 1.245 6.056 6.174 1.00 16.41 57 ARG B N 1
ATOM 1142 C CA . ARG B 1 77 ? 2.514 6.510 5.563 1.00 18.59 57 ARG B CA 1
ATOM 1143 C C . ARG B 1 77 ? 2.911 7.894 6.075 1.00 17.77 57 ARG B C 1
ATOM 1144 O O . ARG B 1 77 ? 4.119 8.184 6.094 1.00 17.70 57 ARG B O 1
ATOM 1152 N N . GLU B 1 78 ? 1.936 8.728 6.504 1.00 17.74 58 GLU B N 1
ATOM 1153 C CA . GLU B 1 78 ? 2.416 10.031 7.053 1.00 21.61 58 GLU B CA 1
ATOM 1154 C C . GLU B 1 78 ? 3.252 9.891 8.323 1.00 18.70 58 GLU B C 1
ATOM 1155 O O . GLU B 1 78 ? 4.035 10.814 8.634 1.00 19.54 58 GLU B O 1
ATOM 1161 N N . GLU B 1 79 ? 3.132 8.759 9.028 1.00 17.10 59 GLU B N 1
ATOM 1162 C CA . GLU B 1 79 ? 3.951 8.493 10.216 1.00 16.30 59 GLU B CA 1
ATOM 1163 C C . GLU B 1 79 ? 5.351 7.982 9.855 1.00 15.70 59 GLU B C 1
ATOM 1164 O O . GLU B 1 79 ? 6.187 7.812 10.750 1.00 15.93 59 GLU B O 1
ATOM 1170 N N . VAL B 1 80 ? 5.567 7.729 8.553 1.00 13.96 60 VAL B N 1
ATOM 1171 C CA . VAL B 1 80 ? 6.810 7.067 8.141 1.00 13.88 60 VAL B CA 1
ATOM 1172 C C . VAL B 1 80 ? 7.638 7.881 7.173 1.00 13.49 60 VAL B C 1
ATOM 1173 O O . VAL B 1 80 ? 8.882 7.942 7.279 1.00 13.82 60 VAL B O 1
ATOM 1177 N N . ILE B 1 81 ? 6.969 8.500 6.184 1.00 14.11 61 ILE B N 1
ATOM 1178 C CA . ILE B 1 81 ? 7.784 9.139 5.140 1.00 14.01 61 ILE B CA 1
ATOM 1179 C C . ILE B 1 81 ? 8.656 10.238 5.695 1.00 14.46 61 ILE B C 1
ATOM 1180 O O . ILE B 1 81 ? 8.153 11.102 6.462 1.00 16.37 61 ILE B O 1
ATOM 1185 N N . GLY B 1 82 ? 9.938 10.249 5.339 1.00 15.03 62 GLY B N 1
ATOM 1186 C CA . GLY B 1 82 ? 10.897 11.246 5.781 1.00 14.60 62 GLY B CA 1
ATOM 1187 C C . GLY B 1 82 ? 11.560 10.864 7.085 1.00 15.23 62 GLY B C 1
ATOM 1188 O O . GLY B 1 82 ? 12.512 11.533 7.515 1.00 18.01 62 GLY B O 1
ATOM 1189 N N . ASN B 1 83 ? 11.088 9.805 7.738 1.00 14.33 63 ASN B N 1
ATOM 1190 C CA . ASN B 1 83 ? 11.680 9.325 8.970 1.00 13.51 63 ASN B CA 1
ATOM 1191 C C . ASN B 1 83 ? 12.760 8.287 8.704 1.00 14.37 63 ASN B C 1
ATOM 1192 O O . ASN B 1 83 ? 12.894 7.801 7.570 1.00 15.26 63 ASN B O 1
ATOM 1197 N N . ASN B 1 84 ? 13.561 7.993 9.729 1.00 13.32 64 ASN B N 1
ATOM 1198 C CA . ASN B 1 84 ? 14.673 7.062 9.570 1.00 13.39 64 ASN B CA 1
ATOM 1199 C C . ASN B 1 84 ? 14.191 5.610 9.630 1.00 11.82 64 ASN B C 1
ATOM 1200 O O . ASN B 1 84 ? 13.249 5.268 10.338 1.00 13.46 64 ASN B O 1
ATOM 1205 N N . ILE B 1 85 ? 14.901 4.751 8.902 1.00 12.77 65 ILE B N 1
ATOM 1206 C CA . ILE B 1 85 ? 14.607 3.317 8.828 1.00 12.04 65 ILE B CA 1
ATOM 1207 C C . ILE B 1 85 ? 14.411 2.727 10.222 1.00 11.59 65 ILE B C 1
ATOM 1208 O O . ILE B 1 85 ? 13.594 1.813 10.384 1.00 12.28 65 ILE B O 1
ATOM 1213 N N . ASP B 1 86 ? 15.151 3.186 11.245 1.00 12.12 66 ASP B N 1
ATOM 1214 C CA . ASP B 1 86 ? 15.118 2.516 12.534 1.00 12.51 66 ASP B CA 1
ATOM 1215 C C . ASP B 1 86 ? 13.729 2.549 13.161 1.00 11.54 66 ASP B C 1
ATOM 1216 O O . ASP B 1 86 ? 13.425 1.690 14.012 1.00 12.58 66 ASP B O 1
ATOM 1221 N N . MET B 1 87 ? 12.852 3.481 12.775 1.00 13.23 67 MET B N 1
ATOM 1222 C CA . MET B 1 87 ? 11.475 3.495 13.316 1.00 14.05 67 MET B CA 1
ATOM 1223 C C . MET B 1 87 ? 10.743 2.239 12.884 1.00 13.10 67 MET B C 1
ATOM 1224 O O . MET B 1 87 ? 9.746 1.940 13.556 1.00 16.63 67 MET B O 1
ATOM 1229 N N . LEU B 1 88 ? 11.207 1.539 11.834 1.00 12.59 68 LEU B N 1
ATOM 1230 C CA . LEU B 1 88 ? 10.544 0.336 11.346 1.00 12.96 68 LEU B CA 1
ATOM 1231 C C . LEU B 1 88 ? 11.172 -0.937 11.889 1.00 12.25 68 LEU B C 1
ATOM 1232 O O . LEU B 1 88 ? 10.662 -2.025 11.639 1.00 13.10 68 LEU B O 1
ATOM 1237 N N . ILE B 1 89 ? 12.287 -0.815 12.593 1.00 12.30 69 ILE B N 1
ATOM 1238 C CA . ILE B 1 89 ? 13.076 -1.978 13.027 1.00 12.76 69 ILE B CA 1
ATOM 1239 C C . ILE B 1 89 ? 12.626 -2.319 14.427 1.00 12.17 69 ILE B C 1
ATOM 1240 O O . ILE B 1 89 ? 12.476 -1.400 15.256 1.00 14.61 69 ILE B O 1
ATOM 1245 N N . PRO B 1 90 ? 12.429 -3.594 14.741 1.00 12.78 70 PRO B N 1
ATOM 1246 C CA . PRO B 1 90 ? 12.030 -3.948 16.111 1.00 14.02 70 PRO B CA 1
ATOM 1247 C C . PRO B 1 90 ? 13.034 -3.379 17.115 1.00 14.15 70 PRO B C 1
ATOM 1248 O O . PRO B 1 90 ? 14.239 -3.303 16.819 1.00 13.88 70 PRO B O 1
ATOM 1252 N N . ARG B 1 91 ? 12.534 -2.912 18.257 1.00 13.96 71 ARG B N 1
ATOM 1253 C CA . ARG B 1 91 ? 13.428 -2.276 19.222 1.00 13.96 71 ARG B CA 1
ATOM 1254 C C . ARG B 1 91 ? 14.618 -3.162 19.543 1.00 15.08 71 ARG B C 1
ATOM 1255 O O . ARG B 1 91 ? 15.762 -2.661 19.606 1.00 16.43 71 ARG B O 1
ATOM 1263 N N . ASP B 1 92 ? 14.378 -4.471 19.665 1.00 15.88 72 ASP B N 1
ATOM 1264 C CA . ASP B 1 92 ? 15.546 -5.287 20.064 1.00 19.23 72 ASP B CA 1
ATOM 1265 C C . ASP B 1 92 ? 16.544 -5.508 18.938 1.00 18.34 72 ASP B C 1
ATOM 1266 O O . ASP B 1 92 ? 17.618 -6.062 19.237 1.00 18.30 72 ASP B O 1
ATOM 1271 N N . LEU B 1 93 ? 16.194 -5.060 17.728 1.00 14.87 73 LEU B N 1
ATOM 1272 C CA . LEU B 1 93 ? 17.156 -5.148 16.617 1.00 14.73 73 LEU B CA 1
ATOM 1273 C C . LEU B 1 93 ? 17.737 -3.787 16.285 1.00 14.79 73 LEU B C 1
ATOM 1274 O O . LEU B 1 93 ? 18.626 -3.654 15.418 1.00 15.14 73 LEU B O 1
ATOM 1279 N N . ARG B 1 94 ? 17.321 -2.698 16.941 1.00 15.38 74 ARG B N 1
ATOM 1280 C CA . ARG B 1 94 ? 17.953 -1.394 16.666 1.00 15.10 74 ARG B CA 1
ATOM 1281 C C . ARG B 1 94 ? 19.417 -1.318 17.054 1.00 14.47 7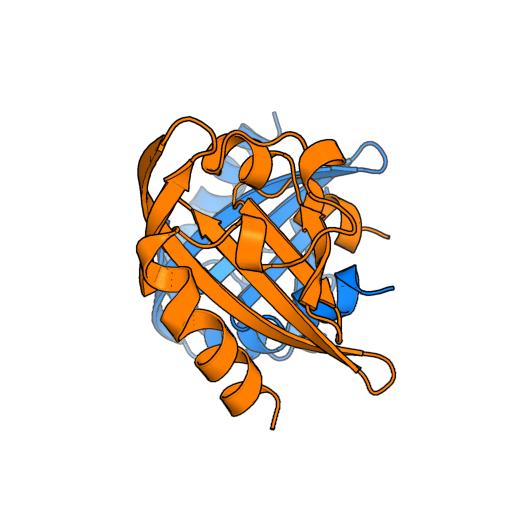4 ARG B C 1
ATOM 1282 O O . ARG B 1 94 ? 20.176 -0.613 16.365 1.00 16.22 74 ARG B O 1
ATOM 1290 N N . PRO B 1 95 ? 19.938 -1.985 18.077 1.00 15.66 75 PRO B N 1
ATOM 1291 C CA . PRO B 1 95 ? 21.401 -2.004 18.283 1.00 16.27 75 PRO B CA 1
ATOM 1292 C C . PRO B 1 95 ? 22.183 -2.537 17.095 1.00 15.53 75 PRO B C 1
ATOM 1293 O O . PRO B 1 95 ? 23.218 -1.990 16.713 1.00 20.14 75 PRO B O 1
ATOM 1297 N N . ALA B 1 96 ? 21.702 -3.615 16.463 1.00 14.80 76 ALA B N 1
ATOM 1298 C CA . ALA B 1 96 ? 22.465 -4.313 15.430 1.00 15.52 76 ALA B CA 1
ATOM 1299 C C . ALA B 1 96 ? 22.192 -3.840 14.003 1.00 14.48 76 ALA B C 1
ATOM 1300 O O . ALA B 1 96 ? 23.086 -3.848 13.149 1.00 15.86 76 ALA B O 1
ATOM 1302 N N . HIS B 1 97 ? 20.953 -3.419 13.732 1.00 13.65 77 HIS B N 1
ATOM 1303 C CA . HIS B 1 97 ? 20.597 -3.199 12.321 1.00 13.80 77 HIS B CA 1
ATOM 1304 C C . HIS B 1 97 ? 21.419 -2.119 11.634 1.00 14.69 77 HIS B C 1
ATOM 1305 O O . HIS B 1 97 ? 21.815 -2.333 10.455 1.00 14.41 77 HIS B O 1
ATOM 1312 N N . PRO B 1 98 ? 21.695 -0.978 12.252 1.00 13.31 78 PRO B N 1
ATOM 1313 C CA . PRO B 1 98 ? 22.475 0.046 11.509 1.00 13.38 78 PRO B CA 1
ATOM 1314 C C . PRO B 1 98 ? 23.811 -0.477 11.013 1.00 13.47 78 PRO B C 1
ATOM 1315 O O . PRO B 1 98 ? 24.247 -0.117 9.885 1.00 15.72 78 PRO B O 1
ATOM 1319 N N . GLU B 1 99 ? 24.506 -1.319 11.746 1.00 15.02 79 GLU B N 1
ATOM 1320 C CA . GLU B 1 99 ? 25.825 -1.808 11.275 1.00 14.55 79 GLU B CA 1
ATOM 1321 C C . GLU B 1 99 ? 25.646 -2.679 10.046 1.00 14.70 79 GLU B C 1
ATOM 1322 O O . GLU B 1 99 ? 26.530 -2.671 9.173 1.00 16.30 79 GLU B O 1
ATOM 1328 N N . TYR B 1 100 ? 24.541 -3.436 9.946 1.00 13.97 80 TYR B N 1
ATOM 1329 C CA . TYR B 1 100 ? 24.324 -4.237 8.752 1.00 13.75 80 TYR B CA 1
ATOM 1330 C C . TYR B 1 100 ? 24.099 -3.398 7.502 1.00 14.35 80 TYR B C 1
ATOM 1331 O O . TYR B 1 100 ? 24.617 -3.685 6.431 1.00 15.79 80 TYR B O 1
ATOM 1340 N N . ILE B 1 101 ? 23.290 -2.325 7.614 1.00 14.52 81 ILE B N 1
ATOM 1341 C CA . ILE B 1 101 ? 23.145 -1.423 6.486 1.00 15.55 81 ILE B CA 1
ATOM 1342 C C . ILE B 1 101 ? 24.473 -0.754 6.145 1.00 16.15 81 ILE B C 1
ATOM 1343 O O . ILE B 1 101 ? 24.831 -0.702 4.965 1.00 17.42 81 ILE B O 1
ATOM 1348 N N . ARG B 1 102 ? 25.182 -0.253 7.168 1.00 15.80 82 ARG B N 1
ATOM 1349 C CA . ARG B 1 102 ? 26.459 0.423 6.891 1.00 17.50 82 ARG B CA 1
ATOM 1350 C C . ARG B 1 102 ? 27.428 -0.482 6.161 1.00 18.16 82 ARG B C 1
ATOM 1351 O O . ARG B 1 102 ? 28.082 -0.145 5.157 1.00 20.09 82 ARG B O 1
ATOM 1359 N N . HIS B 1 103 ? 27.541 -1.722 6.640 1.00 17.28 83 HIS B N 1
ATOM 1360 C CA . HIS B 1 103 ? 28.474 -2.678 6.017 1.00 17.02 83 HIS B CA 1
ATOM 1361 C C . HIS B 1 103 ? 28.121 -2.924 4.580 1.00 18.04 83 HIS B C 1
ATOM 1362 O O . HIS B 1 103 ? 28.985 -3.012 3.684 1.00 18.79 83 HIS B O 1
ATOM 1369 N N . ASN B 1 104 ? 26.812 -3.065 4.318 1.00 18.90 84 ASN B N 1
ATOM 1370 C CA . ASN B 1 104 ? 26.436 -3.331 2.927 1.00 18.53 84 ASN B CA 1
ATOM 1371 C C . ASN B 1 104 ? 26.651 -2.081 2.082 1.00 21.09 84 ASN B C 1
ATOM 1372 O O . ASN B 1 104 ? 27.079 -2.220 0.927 1.00 24.46 84 ASN B O 1
ATOM 1377 N N . ARG B 1 105 ? 26.405 -0.887 2.601 1.00 20.02 85 ARG B N 1
ATOM 1378 C CA . ARG B 1 105 ? 26.623 0.343 1.851 1.00 21.91 85 ARG B CA 1
ATOM 1379 C C . ARG B 1 105 ? 28.093 0.584 1.548 1.00 23.31 85 ARG B C 1
ATOM 1380 O O . ARG B 1 105 ? 28.424 1.108 0.454 1.00 28.48 85 ARG B O 1
ATOM 1388 N N . GLU B 1 106 ? 28.963 0.220 2.488 1.00 29.08 86 GLU B N 1
ATOM 1389 C CA . GLU B 1 106 ? 30.413 0.463 2.384 1.00 38.30 86 GLU B CA 1
ATOM 1390 C C . GLU B 1 106 ? 31.116 -0.743 1.766 1.00 42.94 86 GLU B C 1
ATOM 1391 O O . GLU B 1 106 ? 32.185 -0.529 1.143 1.00 49.75 86 GLU B O 1
ATOM 1397 N N . ARG B 1 117 ? 14.176 -13.914 3.445 1.00 31.64 97 ARG B N 1
ATOM 1398 C CA . ARG B 1 117 ? 14.502 -13.979 4.878 1.00 24.72 97 ARG B CA 1
ATOM 1399 C C . ARG B 1 117 ? 13.226 -13.967 5.718 1.00 21.56 97 ARG B C 1
ATOM 1400 O O . ARG B 1 117 ? 12.363 -13.118 5.491 1.00 22.94 97 ARG B O 1
ATOM 1402 N N . GLU B 1 118 ? 13.114 -14.902 6.649 1.00 20.94 98 GLU B N 1
ATOM 1403 C CA . GLU B 1 118 ? 11.962 -14.942 7.551 1.00 20.70 98 GLU B CA 1
ATOM 1404 C C . GLU B 1 118 ? 12.269 -14.100 8.784 1.00 18.98 98 GLU B C 1
ATOM 1405 O O . GLU B 1 118 ? 13.208 -14.414 9.538 1.00 22.54 98 GLU B O 1
ATOM 1411 N N . LEU B 1 119 ? 11.563 -12.995 8.957 1.00 17.36 99 LEU B N 1
ATOM 1412 C CA . LEU B 1 119 ? 11.932 -11.988 9.940 1.00 16.51 99 LEU B CA 1
ATOM 1413 C C . LEU B 1 119 ? 10.724 -11.648 10.787 1.00 16.06 99 LEU B C 1
ATOM 1414 O O . LEU B 1 119 ? 9.633 -11.608 10.194 1.00 16.32 99 LEU B O 1
ATOM 1419 N N . GLN B 1 120 ? 10.904 -11.388 12.072 1.00 16.00 100 GLN B N 1
ATOM 1420 C CA . GLN B 1 120 ? 9.797 -11.042 12.949 1.00 16.15 100 GLN B CA 1
ATOM 1421 C C . GLN B 1 120 ? 9.649 -9.516 12.982 1.00 15.50 100 GLN B C 1
ATOM 1422 O O . GLN B 1 120 ? 10.526 -8.755 13.415 1.00 20.43 100 GLN B O 1
ATOM 1428 N N . LEU B 1 121 ? 8.509 -9.046 12.500 1.00 14.11 101 LEU B N 1
ATOM 1429 C CA . LEU B 1 121 ? 8.196 -7.626 12.430 1.00 14.49 101 LEU B CA 1
ATOM 1430 C C . LEU B 1 121 ? 7.447 -7.228 13.690 1.00 15.03 101 LEU B C 1
ATOM 1431 O O . LEU B 1 121 ? 6.562 -7.950 14.175 1.00 17.97 101 LEU B O 1
ATOM 1436 N N . GLU B 1 122 ? 7.772 -6.078 14.238 1.00 15.32 102 GLU B N 1
ATOM 1437 C CA . GLU B 1 122 ? 7.104 -5.497 15.394 1.00 14.01 102 GLU B CA 1
ATOM 1438 C C . GLU B 1 122 ? 6.269 -4.314 14.945 1.00 14.84 102 GLU B C 1
ATOM 1439 O O . GLU B 1 122 ? 6.759 -3.323 14.399 1.00 16.07 102 GLU B O 1
ATOM 1445 N N . LYS B 1 123 ? 4.981 -4.410 15.204 1.00 14.64 103 LYS B N 1
ATOM 1446 C CA . LYS B 1 123 ? 4.044 -3.392 14.753 1.00 14.69 103 LYS B CA 1
ATOM 1447 C C . LYS B 1 123 ? 4.070 -2.182 15.679 1.00 13.92 103 LYS B C 1
ATOM 1448 O O . LYS B 1 123 ? 4.616 -2.206 16.778 1.00 16.52 103 LYS B O 1
ATOM 1454 N N . LYS B 1 124 ? 3.432 -1.114 15.243 1.00 14.47 104 LYS B N 1
ATOM 1455 C CA . LYS B 1 124 ? 3.287 0.090 16.070 1.00 17.67 104 LYS B CA 1
ATOM 1456 C C . LYS B 1 124 ? 2.738 -0.252 17.441 1.00 18.66 104 LYS B C 1
ATOM 1457 O O . LYS B 1 124 ? 3.237 0.318 18.420 1.00 22.16 104 LYS B O 1
ATOM 1463 N N . ASP B 1 125 ? 1.757 -1.151 17.486 1.00 20.16 105 ASP B N 1
ATOM 1464 C CA . ASP B 1 125 ? 1.138 -1.445 18.796 1.00 21.99 105 ASP B CA 1
ATOM 1465 C C . ASP B 1 125 ? 1.938 -2.453 19.629 1.00 20.66 105 ASP B C 1
ATOM 1466 O O . ASP B 1 125 ? 1.497 -2.800 20.718 1.00 28.22 105 ASP B O 1
ATOM 1471 N N . GLY B 1 126 ? 3.097 -2.901 19.119 1.00 19.51 106 GLY B N 1
ATOM 1472 C CA . GLY B 1 126 ? 3.905 -3.806 19.893 1.00 22.48 106 GLY B CA 1
ATOM 1473 C C . GLY B 1 126 ? 3.682 -5.259 19.612 1.00 22.02 106 GLY B C 1
ATOM 1474 O O . GLY B 1 126 ? 4.488 -6.129 20.038 1.00 22.40 106 GLY B O 1
ATOM 1475 N N . SER B 1 127 ? 2.588 -5.579 18.920 1.00 20.79 107 SER B N 1
ATOM 1476 C CA . SER B 1 127 ? 2.416 -6.985 18.571 1.00 20.36 107 SER B CA 1
ATOM 1477 C C . SER B 1 127 ? 3.425 -7.364 17.485 1.00 20.16 107 SER B C 1
ATOM 1478 O O . SER B 1 127 ? 4.017 -6.496 16.812 1.00 18.98 107 SER B O 1
ATOM 1481 N N . LYS B 1 128 ? 3.668 -8.653 17.315 1.00 19.58 108 LYS B N 1
ATOM 1482 C CA . LYS B 1 128 ? 4.668 -9.133 16.382 1.00 19.19 108 LYS B CA 1
ATOM 1483 C C . LYS B 1 128 ? 4.081 -10.115 15.387 1.00 18.03 108 LYS B C 1
ATOM 1484 O O . LYS B 1 128 ? 3.231 -10.918 15.735 1.00 23.83 108 LYS B O 1
ATOM 1490 N N . ILE B 1 129 ? 4.562 -10.074 14.152 1.00 17.44 109 ILE B N 1
ATOM 1491 C CA . ILE B 1 129 ? 4.156 -11.064 13.157 1.00 18.06 109 ILE B CA 1
ATOM 1492 C C . ILE B 1 129 ? 5.360 -11.565 12.375 1.00 16.35 109 ILE B C 1
ATOM 1493 O O . ILE B 1 129 ? 6.342 -10.814 12.205 1.00 19.16 109 ILE B O 1
ATOM 1498 N N . TRP B 1 130 ? 5.286 -12.788 11.901 1.00 15.88 110 TRP B N 1
ATOM 1499 C CA . TRP B 1 130 ? 6.386 -13.316 11.070 1.00 15.06 110 TRP B CA 1
ATOM 1500 C C . TRP B 1 130 ? 6.142 -12.902 9.621 1.00 13.68 110 TRP B C 1
ATOM 1501 O O . TRP B 1 130 ? 4.978 -12.913 9.216 1.00 16.64 110 TRP B O 1
ATOM 1512 N N . THR B 1 131 ? 7.237 -12.490 8.967 1.00 14.92 111 THR B N 1
ATOM 1513 C CA . THR B 1 131 ? 7.152 -12.049 7.574 1.00 16.08 111 THR B CA 1
ATOM 1514 C C . THR B 1 131 ? 8.230 -12.725 6.732 1.00 16.82 111 THR B C 1
ATOM 1515 O O . THR B 1 131 ? 9.139 -13.324 7.299 1.00 18.22 111 THR B O 1
ATOM 1519 N N . ARG B 1 132 ? 8.131 -12.620 5.402 1.00 17.72 112 ARG B N 1
ATOM 1520 C CA . ARG B 1 132 ? 9.206 -12.952 4.498 1.00 18.10 112 ARG B CA 1
ATOM 1521 C C . ARG B 1 132 ? 9.654 -11.624 3.858 1.00 15.72 112 ARG B C 1
ATOM 1522 O O . ARG B 1 132 ? 8.796 -10.859 3.392 1.00 17.36 112 ARG B O 1
ATOM 1530 N N . PHE B 1 133 ? 10.945 -11.321 3.886 1.00 18.08 113 PHE B N 1
ATOM 1531 C CA . PHE B 1 133 ? 11.487 -10.103 3.319 1.00 18.87 113 PHE B CA 1
ATOM 1532 C C . PHE B 1 133 ? 12.314 -10.433 2.101 1.00 20.98 113 PHE B C 1
ATOM 1533 O O . PHE B 1 133 ? 13.074 -11.421 2.037 1.00 32.24 113 PHE B O 1
ATOM 1541 N N . ALA B 1 134 ? 12.177 -9.584 1.109 1.00 21.02 114 ALA B N 1
ATOM 1542 C CA . ALA B 1 134 ? 13.058 -9.655 -0.044 1.00 21.74 114 ALA B CA 1
ATOM 1543 C C . ALA B 1 134 ? 13.657 -8.263 -0.171 1.00 22.62 114 ALA B C 1
ATOM 1544 O O . ALA B 1 134 ? 12.900 -7.279 -0.258 1.00 33.19 114 ALA B O 1
ATOM 1546 N N . LEU B 1 135 ? 14.961 -8.201 -0.220 1.00 14.91 115 LEU B N 1
ATOM 1547 C CA . LEU B 1 135 ? 15.650 -6.902 -0.342 1.00 14.59 115 LEU B CA 1
ATOM 1548 C C . LEU B 1 135 ? 16.306 -6.749 -1.706 1.00 13.31 115 LEU B C 1
ATOM 1549 O O . LEU B 1 135 ? 16.897 -7.731 -2.162 1.00 16.16 115 LEU B O 1
ATOM 1554 N N . SER B 1 136 ? 16.269 -5.542 -2.227 1.00 12.57 116 SER B N 1
ATOM 1555 C CA . SER B 1 136 ? 17.049 -5.233 -3.414 1.00 12.34 116 SER B CA 1
ATOM 1556 C C . SER B 1 136 ? 17.816 -3.923 -3.173 1.00 12.45 116 SER B C 1
ATOM 1557 O O . SER B 1 136 ? 17.237 -2.941 -2.667 1.00 14.54 116 SER B O 1
ATOM 1560 N N . LYS B 1 137 ? 19.072 -3.902 -3.575 1.00 14.34 117 LYS B N 1
ATOM 1561 C CA . LYS B 1 137 ? 19.874 -2.694 -3.598 1.00 13.70 117 LYS B CA 1
ATOM 1562 C C . LYS B 1 137 ? 19.638 -1.991 -4.946 1.00 16.27 117 LYS B C 1
ATOM 1563 O O . LYS B 1 137 ? 19.790 -2.623 -6.000 1.00 20.93 117 LYS B O 1
ATOM 1569 N N . VAL B 1 138 ? 19.293 -0.714 -4.912 1.00 15.55 118 VAL B N 1
ATOM 1570 C CA . VAL B 1 138 ? 18.909 0.026 -6.100 1.00 16.14 118 VAL B CA 1
ATOM 1571 C C . VAL B 1 138 ? 19.834 1.214 -6.284 1.00 16.21 118 VAL B C 1
ATOM 1572 O O . VAL B 1 138 ? 19.882 2.099 -5.429 1.00 20.00 118 VAL B O 1
ATOM 1576 N N . SER B 1 139 ? 20.587 1.259 -7.379 1.00 17.58 119 SER B N 1
ATOM 1577 C CA . SER B 1 139 ? 21.460 2.388 -7.640 1.00 18.74 119 SER B CA 1
ATOM 1578 C C . SER B 1 139 ? 20.785 3.346 -8.604 1.00 22.94 119 SER B C 1
ATOM 1579 O O . SER B 1 139 ? 20.404 2.908 -9.693 1.00 25.15 119 SER B O 1
ATOM 1582 N N . ALA B 1 140 ? 20.651 4.612 -8.227 1.00 25.49 120 ALA B N 1
ATOM 1583 C CA . ALA B 1 140 ? 20.086 5.577 -9.202 1.00 27.93 120 ALA B CA 1
ATOM 1584 C C . ALA B 1 140 ? 20.802 6.908 -9.001 1.00 27.82 120 ALA B C 1
ATOM 1585 O O . ALA B 1 140 ? 21.006 7.301 -7.852 1.00 26.15 120 ALA B O 1
ATOM 1587 N N . GLU B 1 141 ? 21.198 7.548 -10.093 1.00 35.34 121 GLU B N 1
ATOM 1588 C CA . GLU B 1 141 ? 21.907 8.834 -10.036 1.00 38.60 121 GLU B CA 1
ATOM 1589 C C . GLU B 1 141 ? 23.044 8.848 -9.025 1.00 34.81 121 GLU B C 1
ATOM 1590 O O . GLU B 1 141 ? 23.351 9.805 -8.298 1.00 38.08 121 GLU B O 1
ATOM 1596 N N . GLY B 1 142 ? 23.810 7.750 -8.938 1.00 31.58 122 GLY B N 1
ATOM 1597 C CA . GLY B 1 142 ? 25.008 7.816 -8.106 1.00 32.95 122 GLY B CA 1
ATOM 1598 C C . GLY B 1 142 ? 24.764 7.506 -6.641 1.00 30.04 122 GLY B C 1
ATOM 1599 O O . GLY B 1 142 ? 25.718 7.508 -5.856 1.00 36.79 122 GLY B O 1
ATOM 1600 N N . LYS B 1 143 ? 23.511 7.237 -6.280 1.00 24.47 123 LYS B N 1
ATOM 1601 C CA . LYS B 1 143 ? 23.083 7.033 -4.907 1.00 22.58 123 LYS B CA 1
ATOM 1602 C C . LYS B 1 143 ? 22.530 5.616 -4.753 1.00 21.03 123 LYS B C 1
ATOM 1603 O O . LYS B 1 143 ? 21.984 5.014 -5.676 1.00 24.72 123 LYS B O 1
ATOM 1609 N N . VAL B 1 144 ? 22.707 5.108 -3.528 1.00 18.37 124 VAL B N 1
ATOM 1610 C CA . VAL B 1 144 ? 22.278 3.762 -3.195 1.00 17.09 124 VAL B CA 1
ATOM 1611 C C . VAL B 1 144 ? 21.017 3.790 -2.339 1.00 15.17 124 VAL B C 1
ATOM 1612 O O . VAL B 1 144 ? 21.001 4.351 -1.235 1.00 16.22 124 VAL B O 1
ATOM 1616 N N . TYR B 1 145 ? 19.981 3.142 -2.848 1.00 15.23 125 TYR B N 1
ATOM 1617 C CA . TYR B 1 145 ? 18.698 2.981 -2.188 1.00 14.18 125 TYR B CA 1
ATOM 1618 C C . TYR B 1 145 ? 18.491 1.496 -1.861 1.00 12.56 125 TYR B C 1
ATOM 1619 O O . TYR B 1 145 ? 19.157 0.660 -2.451 1.00 13.64 125 TYR B O 1
ATOM 1628 N N . TYR B 1 146 ? 17.579 1.208 -0.923 1.00 12.37 126 TYR B N 1
ATOM 1629 C CA . TYR B 1 146 ? 17.146 -0.145 -0.756 1.00 12.36 126 TYR B CA 1
ATOM 1630 C C . TYR B 1 146 ? 15.629 -0.249 -0.830 1.00 11.70 126 TYR B C 1
ATOM 1631 O O . TYR B 1 146 ? 14.924 0.586 -0.257 1.00 13.61 126 TYR B O 1
ATOM 1640 N N . LEU B 1 147 ? 15.166 -1.294 -1.512 1.00 12.26 127 LEU B N 1
ATOM 1641 C CA . LEU B 1 147 ? 13.748 -1.620 -1.543 1.00 11.97 127 LEU B CA 1
ATOM 1642 C C . LEU B 1 147 ? 13.513 -2.928 -0.819 1.00 12.12 127 LEU B C 1
ATOM 1643 O O . LEU B 1 147 ? 14.084 -3.956 -1.233 1.00 14.33 127 LEU B O 1
ATOM 1648 N N . ALA B 1 148 ? 12.668 -2.901 0.184 1.00 11.88 128 ALA B N 1
ATOM 1649 C CA . ALA B 1 148 ? 12.180 -4.103 0.862 1.00 12.31 128 ALA B CA 1
ATOM 1650 C C . ALA B 1 148 ? 10.816 -4.462 0.313 1.00 11.27 128 ALA B C 1
ATOM 1651 O O . ALA B 1 148 ? 9.930 -3.607 0.309 1.00 13.13 128 ALA B O 1
ATOM 1653 N N . LEU B 1 149 ? 10.626 -5.695 -0.096 1.00 13.00 129 LEU B N 1
ATOM 1654 C CA . LEU B 1 149 ? 9.297 -6.251 -0.406 1.00 13.17 129 LEU B CA 1
ATOM 1655 C C . LEU B 1 149 ? 8.988 -7.299 0.663 1.00 13.33 129 LEU B C 1
ATOM 1656 O O . LEU B 1 149 ? 9.765 -8.226 0.895 1.00 14.93 129 LEU B O 1
ATOM 1661 N N . VAL B 1 150 ? 7.857 -7.136 1.321 1.00 13.12 130 VAL B N 1
ATOM 1662 C CA . VAL B 1 150 ? 7.557 -7.861 2.528 1.00 13.25 130 VAL B CA 1
ATOM 1663 C C . VAL B 1 150 ? 6.196 -8.516 2.421 1.00 13.54 130 VAL B C 1
ATOM 1664 O O . VAL B 1 150 ? 5.223 -7.925 1.911 1.00 16.03 130 VAL B O 1
ATOM 1668 N N . ARG B 1 151 ? 6.069 -9.734 2.939 1.00 15.78 131 ARG B N 1
ATOM 1669 C CA . ARG B 1 151 ? 4.715 -10.325 2.981 1.00 17.91 131 ARG B CA 1
ATOM 1670 C C . ARG B 1 151 ? 4.538 -11.070 4.297 1.00 15.70 131 ARG B C 1
ATOM 1671 O O . ARG B 1 151 ? 5.519 -11.465 4.958 1.00 17.13 131 ARG B O 1
ATOM 1679 N N . ASP B 1 152 ? 3.318 -11.297 4.691 1.00 17.25 132 ASP B N 1
ATOM 1680 C CA . ASP B 1 152 ? 3.024 -12.055 5.877 1.00 21.99 132 ASP B CA 1
ATOM 1681 C C . ASP B 1 152 ? 3.370 -13.532 5.634 1.00 28.51 132 ASP B C 1
ATOM 1682 O O . ASP B 1 152 ? 3.898 -14.020 6.686 1.00 25.26 132 ASP B O 1
#

Radius of gyration: 17.93 Å; Cα contacts (8 Å, |Δi|>4): 401; chains: 2; bounding box: 45×39×47 Å

GO terms:
  GO:0019826 oxygen sensor activity (F, IDA)
  GO:0071111 cyclic-guanylate-specific phosphodiesterase activity (F, IDA)
  GO:0042803 protein homodimerization activity (F, IDA)
  GO:0020037 heme binding (F, IDA)
  GO:0000287 magnesium ion binding (F, IMP)
  GO:0070482 response to oxygen levels (P, IMP)
  GO:0005515 protein binding (F, IPI)
  GO:0070482 response to oxygen levels (P, IDA)

InterPro domains:
  IPR000014 PAS domain [PF13426] (25-124)
  IPR000014 PAS domain [PF13426] (149-250)
  IPR000014 PAS domain [PS50112] (17-64)
  IPR0000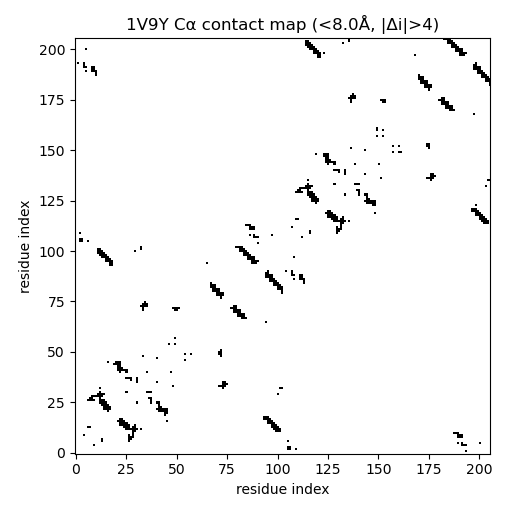14 PAS domain [PS50112] (134-178)
  IPR000014 PAS domain [SM00091] (12-78)
  IPR000014 PAS domain [SM00091] (136-203)
  IPR000014 PAS domain [TIGR00229] (18-126)
  IPR000014 PAS domain [TIGR00229] (141-256)
  IPR000014 PAS domain [cd00130] (23-124)
  IPR000014 PAS domain [cd00130] (145-248)
  IPR000160 GGDEF domain [PF00990] (378-525)
  IPR000160 GGDEF domain [PS50887] (402-532)
  IPR000160 GGDEF domain [SM00267] (365-530)
  IPR000160 GGDEF domain [TIGR00254] (373-526)
  IPR000160 GGDEF domain [cd01949] (377-528)
  IPR000700 PAS-associated, C-terminal [PS50113] (208-260)
  IPR001610 PAC motif [SM00086] (88-128)
  IPR001610 PAC motif [SM00086] (209-251)
  IPR001633 EAL domain [PF00563] (547-781)
  IPR001633 EAL domain [PS50883] (541-795)

Secondary structure (DSSP, 8-state):
--HHHHHHT-SSEEEEE-TTSBEEEE-HHHHHHHS--GGGTTTSBGGGGS-GGGTTTHHHHHHHHH--EEEEE-TTS-EEEEEEEEEEEEETTEEEEEEEEE-/-THHHHHHT-SSEEEEE-TTSBEEEE-HHHHHHHS--GGGTTTSBGGGGS-GGGTTTHHHHHHHHH--EEEEE-TTS-EEEEEEEEEEEEETTEEEEEEEEE-

Organism: Escherichia coli (strain K12) (NCBI:txid83333)

Solvent-accessible surface area: 11475 Å² total; per-residue (Å²): 101,10,47,92,16,1,1,33,66,7,141,22,0,0,8,1,8,19,56,93,30,63,2,79,11,0,0,54,18,0,26,171,15,8,35,33,121,65,132,61,0,78,48,66,76,24,54,43,8,18,19,153,110,83,75,108,41,55,64,109,159,19,152,141,74,65,136,78,91,81,71,7,19,56,114,115,26,55,102,44,136,1,88,43,35,106,4,88,0,64,18,122,90,83,43,7,18,1,9,4,0,92,110,100,12,42,90,19,1,1,51,69,6,152,11,0,0,6,3,10,26,61,93,31,69,1,72,14,2,0,62,17,0,48,173,19,8,42,35,152,107,141,59,0,56,49,62,68,18,39,45,6,20,20,159,112,82,88,116,44,54,58,97,159,20,139,141,79,64,156,75,104,77,72,6,32,48,116,120,35,56,106,36,139,1,74,43,26,112,5,88,0,63,8,146,85,95,43,19,22,1,11,2,0,102,116

Foldseek 3Di:
DCVVVCQQVPCWWKWKAWQQQATQDTHVNNCVQAVHDVVVGHRDHCLVFQQPVCSVPVVVVVVVVQCDWDWTAHPVRDIDIKDWDKDWDCPPNTTMMMITIDD/DVVVCCQQVDCWWKWKAWQQQATQDTHVNNCVQAVHDVVVGHRDHNLVFPPPVCSVPVVVVVVVVVCDWDWTAHPVGDIDTKDWDKDWDDDPNIIMMMITIDD